Protein AF-A0A3N7EV93-F1 (afdb_monomer)

Structure (mmCIF, N/CA/C/O backbone):
data_AF-A0A3N7EV93-F1
#
_entry.id   AF-A0A3N7EV93-F1
#
loop_
_atom_site.group_PDB
_atom_site.id
_atom_site.type_symbol
_atom_site.label_atom_id
_atom_site.label_alt_id
_atom_site.label_comp_id
_atom_site.label_asym_id
_atom_site.label_entity_id
_atom_site.label_seq_id
_atom_site.pdbx_PDB_ins_code
_atom_site.Cartn_x
_atom_site.Cartn_y
_atom_site.Cartn_z
_atom_site.occupancy
_atom_site.B_iso_or_equiv
_atom_site.auth_seq_id
_atom_site.auth_comp_id
_atom_site.auth_asym_id
_atom_site.auth_atom_id
_atom_site.pdbx_PDB_model_num
ATOM 1 N N . MET A 1 1 ? -3.478 -10.668 37.150 1.00 44.78 1 MET A N 1
ATOM 2 C CA . MET A 1 1 ? -3.528 -9.362 36.449 1.00 44.78 1 MET A CA 1
ATOM 3 C C . MET A 1 1 ? -2.267 -9.054 35.632 1.00 44.78 1 MET A C 1
ATOM 5 O O . MET A 1 1 ? -2.396 -8.428 34.593 1.00 44.78 1 MET A O 1
ATOM 9 N N . ALA A 1 2 ? -1.076 -9.536 36.018 1.00 35.16 2 ALA A N 1
ATOM 10 C CA . ALA A 1 2 ? 0.163 -9.343 35.244 1.00 35.16 2 ALA A CA 1
ATOM 11 C C . ALA A 1 2 ? 0.238 -10.134 33.914 1.00 35.16 2 ALA A C 1
ATOM 13 O O . ALA A 1 2 ? 0.948 -9.722 33.007 1.00 35.16 2 ALA A O 1
ATOM 14 N N . LEU A 1 3 ? -0.529 -11.223 33.769 1.00 39.72 3 LEU A N 1
ATOM 15 C CA . LEU A 1 3 ? -0.509 -12.073 32.565 1.00 39.72 3 LEU A CA 1
ATOM 16 C C . LEU A 1 3 ? -1.318 -11.507 31.378 1.00 39.72 3 LEU A C 1
ATOM 18 O O . LEU A 1 3 ? -1.034 -11.837 30.235 1.00 39.72 3 LEU A O 1
ATOM 22 N N . PHE A 1 4 ? -2.268 -10.596 31.623 1.00 48.53 4 PHE A N 1
ATOM 23 C CA . PHE A 1 4 ? -3.031 -9.924 30.555 1.00 48.53 4 PHE A CA 1
ATOM 24 C C . PHE A 1 4 ? -2.247 -8.773 29.901 1.00 48.53 4 PHE A C 1
ATOM 26 O O . PHE A 1 4 ? -2.472 -8.434 28.743 1.00 48.53 4 PHE A O 1
ATOM 33 N N . LEU A 1 5 ? -1.289 -8.182 30.623 1.00 44.34 5 LEU A N 1
ATOM 34 C CA . LEU A 1 5 ? -0.406 -7.140 30.090 1.00 44.34 5 LEU A CA 1
ATOM 35 C C . LEU A 1 5 ? 0.710 -7.718 29.207 1.00 44.34 5 LEU A C 1
ATOM 37 O O . LEU A 1 5 ? 1.132 -7.048 28.267 1.00 44.34 5 LEU A O 1
ATOM 41 N N . SER A 1 6 ? 1.139 -8.964 29.439 1.00 44.59 6 SER A N 1
ATOM 42 C CA . SER A 1 6 ? 2.123 -9.638 28.580 1.00 44.59 6 SER A CA 1
ATOM 43 C C . SER A 1 6 ? 1.574 -10.044 27.206 1.00 44.59 6 SER A C 1
ATOM 45 O O . SER A 1 6 ? 2.352 -10.137 26.262 1.00 44.59 6 SER A O 1
ATOM 47 N N . GLU A 1 7 ? 0.257 -10.231 27.059 1.00 46.16 7 GLU A N 1
ATOM 48 C CA . GLU A 1 7 ? -0.373 -10.540 25.761 1.00 46.16 7 GLU A CA 1
ATOM 49 C C . GLU A 1 7 ? -0.756 -9.279 24.966 1.00 46.16 7 GLU A C 1
ATOM 51 O O . GLU A 1 7 ? -0.687 -9.277 23.736 1.00 46.16 7 GLU A O 1
ATOM 56 N N . ILE A 1 8 ? -1.084 -8.166 25.638 1.00 51.12 8 ILE A N 1
ATOM 57 C CA . ILE A 1 8 ? -1.367 -6.877 24.972 1.00 51.12 8 ILE A CA 1
ATOM 58 C C . ILE A 1 8 ? -0.072 -6.194 24.496 1.00 51.12 8 ILE A C 1
ATOM 60 O O . ILE A 1 8 ? -0.079 -5.508 23.475 1.00 51.12 8 ILE A O 1
ATOM 64 N N . LEU A 1 9 ? 1.058 -6.433 25.173 1.00 43.94 9 LEU A N 1
ATOM 65 C CA . LEU A 1 9 ? 2.390 -5.988 24.743 1.00 43.94 9 LEU A CA 1
ATOM 66 C C . LEU A 1 9 ? 3.099 -6.988 23.819 1.00 43.94 9 LEU A C 1
ATOM 68 O O . LEU A 1 9 ? 4.312 -6.896 23.626 1.00 43.94 9 LEU A O 1
ATOM 72 N N . GLN A 1 10 ? 2.374 -7.931 23.212 1.00 47.50 10 GLN A N 1
ATOM 73 C CA . GLN A 1 10 ? 2.927 -8.711 22.115 1.00 47.50 10 GLN A CA 1
ATOM 74 C C . GLN A 1 10 ? 3.114 -7.760 20.930 1.00 47.50 10 GLN A C 1
ATOM 76 O O . GLN A 1 10 ? 2.158 -7.446 20.222 1.00 47.50 10 GLN A O 1
ATOM 81 N N . HIS A 1 11 ? 4.340 -7.231 20.832 1.00 56.28 11 HIS A N 1
ATOM 82 C CA . HIS A 1 11 ? 4.886 -6.341 19.811 1.00 56.28 11 HIS A CA 1
ATOM 83 C C . HIS A 1 11 ? 3.930 -6.127 18.640 1.00 56.28 11 HIS A C 1
ATOM 85 O O . HIS A 1 11 ? 3.686 -7.055 17.865 1.00 56.28 11 HIS A O 1
ATOM 91 N N . ILE A 1 12 ? 3.430 -4.898 18.470 1.00 61.88 12 ILE A N 1
ATOM 92 C CA . ILE A 1 12 ? 2.804 -4.489 17.212 1.00 61.88 12 ILE A CA 1
ATOM 93 C C . ILE A 1 12 ? 3.896 -4.580 16.140 1.00 61.88 12 ILE A C 1
ATOM 95 O O . ILE A 1 12 ? 4.611 -3.623 15.862 1.00 61.88 12 ILE A O 1
ATOM 99 N N . LYS A 1 13 ? 4.075 -5.779 15.583 1.00 75.12 13 LYS A N 1
ATOM 100 C CA . LYS A 1 13 ? 4.970 -6.039 14.469 1.00 75.12 13 LYS A CA 1
ATOM 101 C C . LYS A 1 13 ? 4.239 -5.510 13.250 1.00 75.12 13 LYS A C 1
ATOM 103 O O . LYS A 1 13 ? 3.311 -6.155 12.757 1.00 75.12 13 LYS A O 1
ATOM 108 N N . LEU A 1 14 ? 4.554 -4.267 12.903 1.00 85.88 14 LEU A N 1
ATOM 109 C CA . LEU A 1 14 ? 4.095 -3.643 11.674 1.00 85.88 14 LEU A CA 1
ATOM 110 C C . LEU A 1 14 ? 4.827 -4.308 10.499 1.00 85.88 14 LEU A C 1
ATOM 112 O O . LEU A 1 14 ? 6.018 -4.607 10.639 1.00 85.88 14 LEU A O 1
ATOM 116 N N . PRO A 1 15 ? 4.142 -4.560 9.371 1.00 89.75 15 PRO A N 1
ATOM 117 C CA . PRO A 1 15 ? 4.796 -5.033 8.158 1.00 89.75 15 PRO A CA 1
ATOM 118 C C . PRO A 1 15 ? 5.937 -4.095 7.750 1.00 89.75 15 PRO A C 1
ATOM 120 O O . PRO A 1 15 ? 5.808 -2.871 7.822 1.00 89.75 15 PRO A O 1
ATOM 123 N N . SER A 1 16 ? 7.063 -4.672 7.335 1.00 92.38 16 SER A N 1
ATOM 124 C CA . SER A 1 16 ? 8.195 -3.900 6.822 1.00 92.38 16 SER A CA 1
ATOM 125 C C . SER A 1 16 ? 7.894 -3.404 5.402 1.00 92.38 16 SER A C 1
ATOM 127 O O . SER A 1 16 ? 7.384 -4.179 4.594 1.00 92.38 16 SER A O 1
ATOM 129 N N . PRO A 1 17 ? 8.281 -2.169 5.032 1.00 93.50 17 PRO A N 1
ATOM 130 C CA . PRO A 1 17 ? 8.203 -1.701 3.642 1.00 93.50 17 PRO A CA 1
ATOM 131 C C . PRO A 1 17 ? 9.075 -2.520 2.672 1.00 93.50 17 PRO A C 1
ATOM 133 O O . PRO A 1 17 ? 8.874 -2.467 1.457 1.00 93.50 17 PRO A O 1
ATOM 136 N N . ASN A 1 18 ? 10.035 -3.277 3.215 1.00 93.94 18 ASN A N 1
ATOM 137 C CA . ASN A 1 18 ? 10.949 -4.154 2.486 1.00 93.94 18 ASN A CA 1
ATOM 138 C C . ASN A 1 18 ? 10.619 -5.647 2.668 1.00 93.94 18 ASN A C 1
ATOM 140 O O . ASN A 1 18 ? 11.461 -6.484 2.365 1.00 93.94 18 ASN A O 1
ATOM 144 N N . ALA A 1 19 ? 9.438 -5.982 3.197 1.00 94.88 19 ALA A N 1
ATOM 145 C CA . ALA A 1 19 ? 9.021 -7.368 3.392 1.00 94.88 19 ALA A CA 1
ATOM 146 C C . ALA A 1 19 ? 8.775 -8.083 2.056 1.00 94.88 19 ALA A C 1
ATOM 148 O O . ALA A 1 19 ? 8.225 -7.503 1.118 1.00 94.88 19 ALA A O 1
ATOM 149 N N . ASP A 1 20 ? 9.112 -9.371 2.007 1.00 96.94 20 ASP A N 1
ATOM 150 C CA . ASP A 1 20 ? 8.653 -10.261 0.944 1.00 96.94 20 ASP A CA 1
ATOM 151 C C . ASP A 1 20 ? 7.151 -10.548 1.067 1.00 96.94 20 ASP A C 1
ATOM 153 O O . ASP A 1 20 ? 6.519 -10.292 2.101 1.00 96.94 20 ASP A O 1
ATOM 157 N N . LEU A 1 21 ? 6.566 -11.126 0.013 1.00 97.25 21 LEU A N 1
ATOM 158 C CA . LEU A 1 21 ? 5.143 -11.460 0.004 1.00 97.25 21 LEU A CA 1
ATOM 159 C C . LEU A 1 21 ? 4.759 -12.372 1.177 1.00 97.25 21 LEU A C 1
ATOM 161 O O . LEU A 1 21 ? 3.773 -12.109 1.858 1.00 97.25 21 LEU A O 1
ATOM 165 N N . SER A 1 22 ? 5.549 -13.413 1.451 1.00 97.94 22 SER A N 1
ATOM 166 C CA . SER A 1 22 ? 5.268 -14.363 2.535 1.00 97.94 22 SER A CA 1
ATOM 167 C C . SER A 1 22 ? 5.278 -13.698 3.913 1.00 97.94 22 SER A C 1
ATOM 169 O O . SER A 1 22 ? 4.409 -13.983 4.733 1.00 97.94 22 SER A O 1
ATOM 171 N N . GLU A 1 23 ? 6.213 -12.780 4.168 1.00 96.94 23 GLU A N 1
ATOM 172 C CA . GLU A 1 23 ? 6.273 -12.024 5.422 1.00 96.94 23 GLU A CA 1
ATOM 173 C C . GLU A 1 23 ? 5.095 -11.050 5.550 1.00 96.94 23 GLU A C 1
ATOM 175 O O . GLU A 1 23 ? 4.502 -10.924 6.629 1.00 96.94 23 GLU A O 1
ATOM 180 N N . THR A 1 24 ? 4.728 -10.393 4.447 1.00 96.44 24 THR A N 1
ATOM 181 C CA . THR A 1 24 ? 3.566 -9.501 4.386 1.00 96.44 24 THR A CA 1
ATOM 182 C C . THR A 1 24 ? 2.291 -10.276 4.711 1.00 96.44 24 THR A C 1
ATOM 184 O O . THR A 1 24 ? 1.602 -9.945 5.676 1.00 96.44 24 THR A O 1
ATOM 187 N N . LEU A 1 25 ? 2.024 -11.368 3.991 1.00 97.38 25 LEU A N 1
ATOM 188 C CA . LEU A 1 25 ? 0.855 -12.217 4.214 1.00 97.38 25 LEU A CA 1
ATOM 189 C C . LEU A 1 25 ? 0.837 -12.807 5.627 1.00 97.38 25 LEU A C 1
ATOM 191 O O . LEU A 1 25 ? -0.192 -12.750 6.290 1.00 97.38 25 LEU A O 1
ATOM 195 N N . ALA A 1 26 ? 1.971 -13.290 6.143 1.00 96.50 26 ALA A N 1
ATOM 196 C CA . ALA A 1 26 ? 2.053 -13.811 7.508 1.00 96.50 26 ALA A CA 1
ATOM 197 C C . ALA A 1 26 ? 1.709 -12.745 8.564 1.00 96.50 26 ALA A C 1
ATOM 199 O O . ALA A 1 26 ? 1.036 -13.041 9.554 1.00 96.50 26 ALA A O 1
ATOM 200 N N . SER A 1 27 ? 2.129 -11.494 8.348 1.00 94.50 27 SER A N 1
ATOM 201 C CA . SER A 1 27 ? 1.846 -10.381 9.263 1.00 94.50 27 SER A CA 1
ATOM 202 C C . SER A 1 27 ? 0.355 -10.032 9.323 1.00 94.50 27 SER A C 1
ATOM 204 O O . SER A 1 27 ? -0.157 -9.679 10.389 1.00 94.50 27 SER A O 1
ATOM 206 N N . PHE A 1 28 ? -0.357 -10.140 8.203 1.00 95.56 28 PHE A N 1
ATOM 207 C CA . PHE A 1 28 ? -1.803 -9.919 8.141 1.00 95.56 28 PHE A CA 1
ATOM 208 C C . PHE A 1 28 ? -2.594 -11.148 8.617 1.00 95.56 28 PHE A C 1
ATOM 210 O O . PHE A 1 28 ? -3.515 -11.014 9.429 1.00 95.56 28 PHE A O 1
ATOM 217 N N . ALA A 1 29 ? -2.166 -12.352 8.235 1.00 96.19 29 ALA A N 1
ATOM 218 C CA . ALA A 1 29 ? -2.757 -13.616 8.668 1.00 96.19 29 ALA A CA 1
ATOM 219 C C . ALA A 1 29 ? -2.714 -13.788 10.192 1.00 96.19 29 ALA A C 1
ATOM 221 O O . ALA A 1 29 ? -3.682 -14.258 10.788 1.00 96.19 29 ALA A O 1
ATOM 222 N N . SER A 1 30 ? -1.660 -13.306 10.865 1.00 93.75 30 SER A N 1
ATOM 223 C CA . SER A 1 30 ? -1.578 -13.325 12.334 1.00 93.75 30 SER A CA 1
ATOM 224 C C . SER A 1 30 ? -2.655 -12.474 13.029 1.00 93.75 30 SER A C 1
ATOM 226 O O . SER A 1 30 ? -2.775 -12.501 14.254 1.00 93.75 30 SER A O 1
ATOM 228 N N . ARG A 1 31 ? -3.403 -11.669 12.267 1.00 92.19 31 ARG A N 1
ATOM 229 C CA . ARG A 1 31 ? -4.526 -10.830 12.713 1.00 92.19 31 ARG A CA 1
ATOM 230 C C . ARG A 1 31 ? -5.853 -11.263 12.081 1.00 92.19 31 ARG A C 1
ATOM 232 O O . ARG A 1 31 ? -6.850 -10.563 12.217 1.00 92.19 31 ARG A O 1
ATOM 239 N N . GLY A 1 32 ? -5.865 -12.430 11.436 1.00 95.12 32 GLY A N 1
ATOM 240 C CA . GLY A 1 32 ? -7.053 -13.040 10.856 1.00 95.12 32 GLY A CA 1
ATOM 241 C C . GLY A 1 32 ? -7.440 -12.497 9.485 1.00 95.12 32 GLY A C 1
ATOM 242 O O . GLY A 1 32 ? -8.592 -12.684 9.105 1.00 95.12 32 GLY A O 1
ATOM 243 N N . PHE A 1 33 ? -6.535 -11.826 8.766 1.00 97.12 33 PHE A N 1
ATOM 244 C CA . PHE A 1 33 ? -6.792 -11.381 7.395 1.00 97.12 33 PHE A CA 1
ATOM 245 C C . PHE A 1 33 ? -6.293 -12.391 6.367 1.00 97.12 33 PHE A C 1
ATOM 247 O O . PHE A 1 33 ? -5.189 -12.917 6.505 1.00 97.12 33 PHE A O 1
ATOM 254 N N . ASP A 1 34 ? -7.093 -12.632 5.335 1.00 98.06 34 ASP A N 1
ATOM 255 C CA . ASP A 1 34 ? -6.691 -13.444 4.186 1.00 98.06 34 ASP A CA 1
ATOM 256 C C . ASP A 1 34 ? -5.933 -12.619 3.124 1.00 98.06 34 ASP A C 1
ATOM 258 O O . ASP A 1 34 ? -5.666 -11.424 3.290 1.00 98.06 34 ASP A O 1
ATOM 262 N N . GLU A 1 35 ? -5.539 -13.262 2.025 1.00 98.31 35 GLU A N 1
ATOM 263 C CA . GLU A 1 35 ? -4.789 -12.615 0.943 1.00 98.31 35 GLU A CA 1
ATOM 264 C C . GLU A 1 35 ? -5.599 -11.517 0.236 1.00 98.31 35 GLU A C 1
ATOM 266 O O . GLU A 1 35 ? -5.046 -10.466 -0.089 1.00 98.31 35 GLU A O 1
ATOM 271 N N . ARG A 1 36 ? -6.910 -11.713 0.038 1.00 98.44 36 ARG A N 1
ATOM 272 C CA . ARG A 1 36 ? -7.793 -10.731 -0.610 1.00 98.44 36 ARG A CA 1
ATOM 273 C C . ARG A 1 36 ? -7.936 -9.481 0.247 1.00 98.44 36 ARG A C 1
ATOM 275 O O . ARG A 1 36 ? -7.830 -8.361 -0.262 1.00 98.44 36 ARG A O 1
ATOM 282 N N . GLU A 1 37 ? -8.169 -9.674 1.541 1.00 98.50 37 GLU A N 1
ATOM 283 C CA . GLU A 1 37 ? -8.266 -8.604 2.527 1.00 98.50 37 GLU A CA 1
ATOM 284 C C . GLU A 1 37 ? -6.926 -7.875 2.661 1.00 98.50 37 GLU A C 1
ATOM 286 O O . GLU A 1 37 ? -6.903 -6.645 2.669 1.00 98.50 37 GLU A O 1
ATOM 291 N N . THR A 1 38 ? -5.807 -8.607 2.674 1.00 98.12 38 THR A N 1
ATOM 292 C CA . THR A 1 38 ? -4.455 -8.026 2.711 1.00 98.12 38 THR A CA 1
ATOM 293 C C . THR A 1 38 ? -4.196 -7.130 1.503 1.00 98.12 38 THR A C 1
ATOM 295 O O . THR A 1 38 ? -3.815 -5.972 1.673 1.00 98.12 38 THR A O 1
ATOM 298 N N . VAL A 1 39 ? -4.456 -7.628 0.287 1.00 98.31 39 VAL A N 1
ATOM 299 C CA . VAL A 1 39 ? -4.314 -6.841 -0.948 1.00 98.31 39 VAL A CA 1
ATOM 300 C C . VAL A 1 39 ? -5.209 -5.604 -0.889 1.00 98.31 39 VAL A C 1
ATOM 302 O O . VAL A 1 39 ? -4.746 -4.517 -1.220 1.00 98.31 39 VAL A O 1
ATOM 305 N N . SER A 1 40 ? -6.455 -5.744 -0.413 1.00 97.88 40 SER A N 1
ATOM 306 C CA . SER A 1 40 ? -7.366 -4.604 -0.285 1.00 97.88 40 SER A CA 1
ATOM 307 C C . SER A 1 40 ? -6.802 -3.537 0.660 1.00 97.88 40 SER A C 1
ATOM 309 O O . SER A 1 40 ? -6.709 -2.378 0.268 1.00 97.88 40 SER A O 1
ATOM 311 N N . LEU A 1 41 ? -6.344 -3.915 1.861 1.00 97.25 41 LEU A N 1
ATOM 312 C CA . LEU A 1 41 ? -5.832 -2.987 2.874 1.00 97.25 41 LEU A CA 1
ATOM 313 C C . LEU A 1 41 ? -4.571 -2.254 2.406 1.00 97.25 41 LEU A C 1
ATOM 315 O O . LEU A 1 41 ? -4.429 -1.063 2.680 1.00 97.25 41 LEU A O 1
ATOM 319 N N . LEU A 1 42 ? -3.694 -2.924 1.654 1.00 96.38 42 LEU A N 1
ATOM 320 C CA . LEU A 1 42 ? -2.513 -2.291 1.057 1.00 96.38 42 LEU A CA 1
ATOM 321 C C . LEU A 1 42 ? -2.873 -1.258 -0.022 1.00 96.38 42 LEU A C 1
ATOM 323 O O . LEU A 1 42 ? -2.132 -0.298 -0.210 1.00 96.38 42 LEU A O 1
ATOM 327 N N . GLY A 1 43 ? -4.068 -1.336 -0.619 1.00 94.69 43 GLY A N 1
ATOM 328 C CA . GLY A 1 43 ? -4.635 -0.256 -1.437 1.00 94.69 43 GLY A CA 1
ATOM 329 C C . GLY A 1 43 ? -4.798 1.082 -0.696 1.00 94.69 43 GLY A C 1
ATOM 330 O O . GLY A 1 43 ? -4.909 2.133 -1.335 1.00 94.69 43 GLY A O 1
ATOM 331 N N . GLY A 1 44 ? -4.736 1.081 0.641 1.00 93.44 44 GLY A N 1
ATOM 332 C CA . GLY A 1 44 ? -4.606 2.285 1.466 1.00 93.44 44 GLY A CA 1
ATOM 333 C C . GLY A 1 44 ? -3.365 3.122 1.138 1.00 93.44 44 GLY A C 1
ATOM 334 O O . GLY A 1 44 ? -3.394 4.340 1.296 1.00 93.44 44 GLY A O 1
ATOM 335 N N . HIS A 1 45 ? -2.315 2.512 0.581 1.00 92.75 45 HIS A N 1
ATOM 336 C CA . HIS A 1 45 ? -1.144 3.220 0.064 1.00 92.75 45 HIS A CA 1
ATOM 337 C C .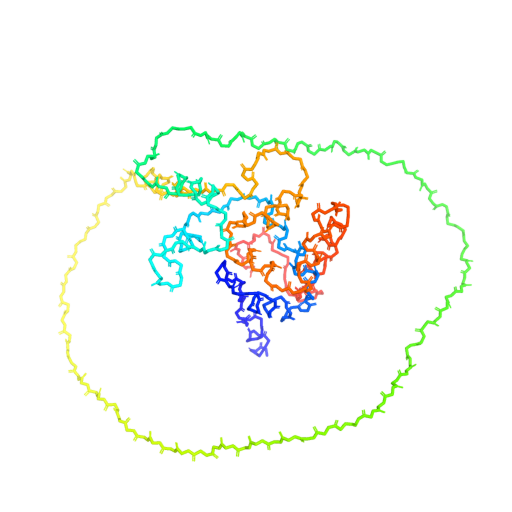 HIS A 1 45 ? -1.436 4.055 -1.189 1.00 92.75 45 HIS A C 1
ATOM 339 O O . HIS A 1 45 ? -0.562 4.779 -1.644 1.00 92.75 45 HIS A O 1
ATOM 345 N N . SER A 1 46 ? -2.654 4.033 -1.738 1.00 88.25 46 SER A N 1
ATOM 346 C CA . SER A 1 46 ? -3.059 4.971 -2.795 1.00 88.25 46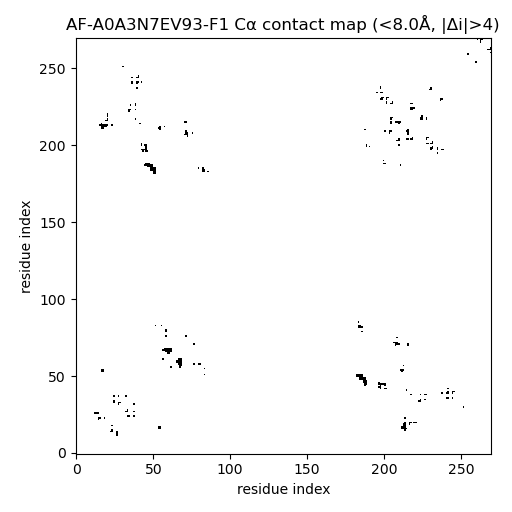 SER A CA 1
ATOM 347 C C . SER A 1 46 ? -3.173 6.429 -2.326 1.00 88.25 46 SER A C 1
ATOM 349 O O . SER A 1 46 ? -3.412 7.312 -3.146 1.00 88.25 46 SER A O 1
ATOM 351 N N . ILE A 1 47 ? -3.007 6.701 -1.028 1.00 85.56 47 ILE A N 1
ATOM 352 C CA . ILE A 1 47 ? -2.987 8.049 -0.452 1.00 85.56 47 ILE A CA 1
ATOM 353 C C . ILE A 1 47 ? -1.772 8.251 0.452 1.00 85.56 47 ILE A C 1
ATOM 355 O O . ILE A 1 47 ? -1.235 7.315 1.040 1.00 85.56 47 ILE A O 1
ATOM 359 N N . GLY A 1 48 ? -1.380 9.515 0.606 1.00 85.69 48 GLY A N 1
ATOM 360 C CA . GLY A 1 48 ? -0.335 9.932 1.534 1.00 85.69 48 GLY A CA 1
ATOM 361 C C . GLY A 1 48 ? 1.024 10.160 0.880 1.00 85.69 48 GLY A C 1
ATOM 362 O O . GLY A 1 48 ? 1.161 10.284 -0.339 1.00 85.69 48 GLY A O 1
ATOM 363 N N . VAL A 1 49 ? 2.033 10.280 1.737 1.00 87.69 49 VAL A N 1
ATOM 364 C CA . VAL A 1 49 ? 3.414 10.598 1.373 1.00 87.69 49 VAL A CA 1
ATOM 365 C C . VAL A 1 49 ? 4.331 9.572 2.014 1.00 87.69 49 VAL A C 1
ATOM 367 O O . VAL A 1 49 ? 4.118 9.170 3.157 1.00 87.69 49 VAL A O 1
ATOM 370 N N . ILE A 1 50 ? 5.375 9.187 1.289 1.00 89.81 50 ILE A N 1
ATOM 371 C CA . ILE A 1 50 ? 6.436 8.333 1.798 1.00 89.81 50 ILE A CA 1
ATOM 372 C C . ILE A 1 50 ? 7.804 8.991 1.639 1.00 89.81 50 ILE A C 1
ATOM 374 O O . ILE A 1 50 ? 8.122 9.563 0.600 1.00 89.81 50 ILE A O 1
ATOM 378 N N . HIS A 1 51 ? 8.639 8.894 2.670 1.00 91.88 51 HIS A N 1
ATOM 379 C CA . HIS A 1 51 ? 10.006 9.414 2.622 1.00 91.88 51 HIS A CA 1
ATOM 380 C C . HIS A 1 51 ? 10.954 8.466 1.884 1.00 91.88 51 HIS A C 1
ATOM 382 O O . HIS A 1 51 ? 10.875 7.245 2.048 1.00 91.88 51 HIS A O 1
ATOM 388 N N . CYS A 1 52 ? 11.913 9.039 1.151 1.00 93.19 52 CYS A N 1
ATOM 389 C CA . CYS A 1 52 ? 12.900 8.302 0.354 1.00 93.19 52 CYS A CA 1
ATOM 390 C C . CYS A 1 52 ? 13.633 7.196 1.128 1.00 93.19 52 CYS A C 1
ATOM 392 O O . CYS A 1 52 ? 13.864 6.113 0.588 1.00 93.19 52 CYS A O 1
ATOM 394 N N . LYS A 1 53 ? 13.908 7.404 2.424 1.00 91.75 53 LYS A N 1
ATOM 395 C CA . LYS A 1 53 ? 14.574 6.413 3.289 1.00 91.75 53 LYS A CA 1
ATOM 396 C C . LYS A 1 53 ? 13.906 5.031 3.305 1.00 91.75 53 LYS A C 1
ATOM 398 O O . LYS A 1 53 ? 14.586 4.037 3.539 1.00 91.75 53 LYS A O 1
ATOM 403 N N . PHE A 1 54 ? 12.596 4.955 3.054 1.00 92.81 54 PHE A N 1
ATOM 404 C CA . PHE A 1 54 ? 11.844 3.699 3.102 1.00 92.81 54 PHE A CA 1
ATOM 405 C C . PHE A 1 54 ? 11.965 2.853 1.831 1.00 92.81 54 PHE A C 1
ATOM 407 O O . PHE A 1 54 ? 11.693 1.659 1.890 1.00 92.81 54 PHE A O 1
ATOM 414 N N . PHE A 1 55 ? 12.394 3.437 0.709 1.00 94.25 55 PHE A N 1
ATOM 415 C CA . PHE A 1 55 ? 12.511 2.734 -0.575 1.00 94.25 55 PHE A CA 1
ATOM 416 C C . PHE A 1 55 ? 13.860 2.948 -1.281 1.00 94.25 55 PHE A C 1
ATOM 418 O O . PHE A 1 55 ? 14.108 2.341 -2.321 1.00 94.25 55 PHE A O 1
ATOM 425 N N . GLN A 1 56 ? 14.781 3.727 -0.696 1.00 93.69 56 GLN A N 1
ATOM 426 C CA . GLN A 1 56 ? 16.116 3.988 -1.252 1.00 93.69 56 GLN A CA 1
ATOM 427 C C . GLN A 1 56 ? 16.917 2.716 -1.558 1.00 93.69 56 GLN A C 1
ATOM 429 O O . GLN A 1 56 ? 17.682 2.692 -2.521 1.00 93.69 56 GLN A O 1
ATOM 434 N N . ASN A 1 57 ? 16.733 1.649 -0.766 1.00 93.94 57 ASN A N 1
ATOM 435 C CA . ASN A 1 57 ? 17.439 0.385 -0.971 1.00 93.94 57 ASN A CA 1
ATOM 436 C C . ASN A 1 57 ? 17.170 -0.162 -2.379 1.00 93.94 57 ASN A C 1
ATOM 438 O O . ASN A 1 57 ? 18.108 -0.487 -3.104 1.00 93.94 57 ASN A O 1
ATOM 442 N N . ARG A 1 58 ? 15.904 -0.132 -2.802 1.00 96.69 58 ARG A N 1
ATOM 443 C CA . ARG A 1 58 ? 15.464 -0.586 -4.122 1.00 96.69 58 ARG A CA 1
ATOM 444 C C . ARG A 1 58 ? 15.963 0.296 -5.262 1.00 96.69 58 ARG A C 1
ATOM 446 O O . ARG A 1 58 ? 16.046 -0.165 -6.393 1.00 96.69 58 ARG A O 1
ATOM 453 N N . LEU A 1 59 ? 16.290 1.560 -4.991 1.00 95.81 59 LEU A N 1
ATOM 454 C CA . LEU A 1 59 ? 16.755 2.483 -6.027 1.00 95.81 59 LEU A CA 1
ATOM 455 C C . LEU A 1 59 ? 18.229 2.288 -6.372 1.00 95.81 59 LEU A C 1
ATOM 457 O O . LEU A 1 59 ? 18.617 2.587 -7.500 1.00 95.81 59 LEU A O 1
ATOM 461 N N . TYR A 1 60 ? 19.061 1.841 -5.428 1.00 94.94 60 TYR A N 1
ATOM 462 C CA . TYR A 1 60 ? 20.521 1.896 -5.583 1.00 94.94 60 TYR A CA 1
ATOM 463 C C . TYR A 1 60 ? 21.240 0.579 -5.292 1.00 94.94 60 TYR A C 1
ATOM 465 O O . TYR A 1 60 ? 22.183 0.245 -6.005 1.00 94.94 60 TYR A O 1
ATOM 473 N N . ASN A 1 61 ? 20.832 -0.159 -4.259 1.00 94.56 61 ASN A N 1
ATOM 474 C CA . ASN A 1 61 ? 21.563 -1.332 -3.783 1.00 94.56 61 ASN A CA 1
ATOM 475 C C . ASN A 1 61 ? 20.605 -2.414 -3.276 1.00 94.56 61 ASN A C 1
ATOM 477 O O . ASN A 1 61 ? 20.616 -2.800 -2.102 1.00 94.56 61 ASN A O 1
ATOM 481 N N . PHE A 1 62 ? 19.746 -2.877 -4.177 1.00 96.12 62 PHE A N 1
ATOM 482 C CA . PHE A 1 62 ? 18.771 -3.904 -3.872 1.00 96.12 62 PHE A CA 1
ATOM 483 C C . PHE A 1 62 ? 19.482 -5.235 -3.627 1.00 96.12 62 PHE A C 1
ATOM 485 O O . PHE A 1 62 ? 20.344 -5.636 -4.414 1.00 96.12 62 PHE A O 1
ATOM 492 N N . SER A 1 63 ? 19.165 -5.901 -2.516 1.00 92.69 63 SER A N 1
ATOM 493 C CA . SER A 1 63 ? 19.770 -7.184 -2.121 1.00 92.69 63 SER A CA 1
ATOM 494 C C . SER A 1 63 ? 21.306 -7.198 -2.159 1.00 92.69 63 SER A C 1
ATOM 496 O O . SER A 1 63 ? 21.912 -8.208 -2.508 1.00 92.69 63 SER A O 1
ATOM 498 N N . TRP A 1 64 ? 21.942 -6.069 -1.815 1.00 91.06 64 TRP A N 1
ATOM 499 C CA . TRP A 1 64 ? 23.406 -5.909 -1.777 1.00 91.06 64 TRP A CA 1
ATOM 500 C C . TRP A 1 64 ? 24.111 -6.093 -3.133 1.00 91.06 64 TRP A C 1
ATOM 502 O O . TRP A 1 64 ? 25.306 -6.374 -3.192 1.00 91.06 64 TRP A O 1
ATOM 512 N N . THR A 1 65 ? 23.380 -5.928 -4.238 1.00 95.69 65 THR A N 1
ATOM 513 C CA . THR A 1 65 ? 23.895 -6.152 -5.600 1.00 95.69 65 THR A CA 1
ATOM 514 C C . THR A 1 65 ? 24.563 -4.928 -6.237 1.00 95.69 65 THR A C 1
ATOM 516 O O . THR A 1 65 ? 25.090 -5.030 -7.345 1.00 95.69 65 THR A O 1
ATOM 519 N N . ASN A 1 66 ? 24.525 -3.766 -5.577 1.00 94.44 66 ASN A N 1
ATOM 520 C CA . ASN A 1 66 ? 24.839 -2.441 -6.136 1.00 94.44 66 ASN A CA 1
ATOM 521 C C . ASN A 1 66 ? 24.050 -2.115 -7.418 1.00 94.44 66 ASN A C 1
ATOM 523 O O . ASN A 1 66 ? 24.515 -1.375 -8.287 1.00 94.44 66 ASN A O 1
ATOM 527 N N . LYS A 1 67 ? 22.858 -2.700 -7.554 1.00 96.44 67 LYS A N 1
ATOM 528 C CA . LYS A 1 67 ? 21.926 -2.484 -8.661 1.00 96.44 67 LYS A CA 1
ATOM 529 C C . LYS A 1 67 ? 20.537 -2.146 -8.109 1.00 96.44 67 LYS A C 1
ATOM 531 O O . LYS A 1 67 ? 20.241 -2.486 -6.960 1.00 96.44 67 LYS A O 1
ATOM 536 N N . PRO A 1 68 ? 19.689 -1.452 -8.889 1.00 97.50 68 PRO A N 1
ATOM 537 C CA . PRO A 1 68 ? 18.295 -1.251 -8.515 1.00 97.50 68 PRO A CA 1
ATOM 538 C C . PRO A 1 68 ? 17.527 -2.578 -8.502 1.00 97.50 68 PRO A C 1
ATOM 540 O O . PRO A 1 68 ? 17.949 -3.566 -9.105 1.00 97.50 68 PRO A O 1
ATOM 543 N N . ASP A 1 69 ? 16.381 -2.569 -7.833 1.00 97.75 69 ASP A N 1
ATOM 544 C CA . ASP A 1 69 ? 15.408 -3.655 -7.848 1.00 97.75 69 ASP A CA 1
ATOM 545 C C . ASP A 1 69 ? 14.958 -3.941 -9.295 1.00 97.75 69 ASP A C 1
ATOM 547 O O . ASP A 1 69 ? 14.443 -3.037 -9.957 1.00 97.75 69 ASP A O 1
ATOM 551 N N . PRO A 1 70 ? 15.145 -5.172 -9.809 1.00 97.25 70 PRO A N 1
ATOM 552 C CA . PRO A 1 70 ? 14.795 -5.517 -11.185 1.00 97.25 70 PRO A CA 1
ATOM 553 C C . PRO A 1 70 ? 13.283 -5.536 -11.451 1.00 97.25 70 PRO A C 1
ATOM 555 O O . PRO A 1 70 ? 12.883 -5.546 -12.612 1.00 97.25 70 PRO A O 1
ATOM 558 N N . SER A 1 71 ? 12.444 -5.564 -10.408 1.00 96.94 71 SER A N 1
ATOM 559 C CA . SER A 1 71 ? 10.980 -5.509 -10.538 1.00 96.94 71 SER A CA 1
ATOM 560 C C . SER A 1 71 ? 10.434 -4.089 -10.725 1.00 96.94 71 SER A C 1
ATOM 562 O O . SER A 1 71 ? 9.250 -3.922 -11.016 1.00 96.94 71 SER A O 1
ATOM 564 N N . LEU A 1 72 ? 11.282 -3.072 -10.547 1.00 97.56 72 LEU A N 1
ATOM 565 C CA . LEU A 1 72 ? 10.914 -1.668 -10.647 1.00 97.56 72 LEU A CA 1
ATOM 566 C C . LEU A 1 72 ? 11.068 -1.173 -12.091 1.00 97.56 72 LEU A C 1
ATOM 568 O O . LEU A 1 72 ? 12.138 -1.302 -12.690 1.00 97.56 72 LEU A O 1
ATOM 572 N N . ASP A 1 73 ? 10.015 -0.562 -12.634 1.00 97.88 73 ASP A N 1
ATOM 573 C CA . ASP A 1 73 ? 10.032 0.046 -13.966 1.00 97.88 73 ASP A CA 1
ATOM 574 C C . ASP A 1 73 ? 11.185 1.051 -14.105 1.00 97.88 73 ASP A C 1
ATOM 576 O O . ASP A 1 73 ? 11.446 1.859 -13.213 1.00 97.88 73 ASP A O 1
ATOM 580 N N . THR A 1 74 ? 11.888 1.020 -15.236 1.00 97.25 74 THR A N 1
ATOM 581 C CA . THR A 1 74 ? 13.125 1.797 -15.419 1.00 97.25 74 THR A CA 1
ATOM 582 C C . THR A 1 74 ? 12.861 3.295 -15.589 1.00 97.25 74 THR A C 1
ATOM 584 O O . THR A 1 74 ? 13.644 4.126 -15.107 1.00 97.25 74 THR A O 1
ATOM 587 N N . GLY A 1 75 ? 11.743 3.659 -16.224 1.00 96.06 75 GLY A N 1
ATOM 588 C CA . GLY A 1 75 ? 11.290 5.045 -16.325 1.00 96.06 75 GLY A CA 1
ATOM 589 C C . GLY A 1 75 ? 10.903 5.589 -14.953 1.00 96.06 75 GLY A C 1
ATOM 590 O O . GLY A 1 75 ? 11.365 6.656 -14.539 1.00 96.06 75 GLY A O 1
ATOM 591 N N . PHE A 1 76 ? 10.136 4.806 -14.199 1.00 95.56 76 PHE A N 1
ATOM 592 C CA . PHE A 1 76 ? 9.736 5.147 -12.844 1.00 95.56 76 PHE A CA 1
ATOM 593 C C . PHE A 1 76 ? 10.925 5.214 -11.879 1.00 95.56 76 PHE A C 1
ATOM 595 O O . PHE A 1 76 ? 11.039 6.176 -11.128 1.00 95.56 76 PHE A O 1
ATOM 602 N N . LEU A 1 77 ? 11.882 4.285 -11.957 1.00 96.50 77 LEU A N 1
ATOM 603 C CA . LEU A 1 77 ? 13.148 4.333 -11.218 1.00 96.50 77 LEU A CA 1
ATOM 604 C C . LEU A 1 77 ? 13.877 5.666 -11.428 1.00 96.50 77 LEU A C 1
ATOM 606 O O . LEU A 1 77 ? 14.397 6.245 -10.472 1.00 96.50 77 LEU A O 1
ATOM 610 N N . SER A 1 78 ? 13.910 6.161 -12.666 1.00 95.88 78 SER A N 1
ATOM 611 C CA . SER A 1 78 ? 14.549 7.439 -12.996 1.00 95.88 78 SER A CA 1
ATOM 612 C C . SER A 1 78 ? 13.828 8.614 -12.324 1.00 95.88 78 SER A C 1
ATOM 614 O O . SER A 1 78 ? 14.481 9.485 -11.746 1.00 95.88 78 SER A O 1
ATOM 616 N N . LEU A 1 79 ? 12.491 8.590 -12.302 1.00 93.19 79 LEU A N 1
ATOM 617 C CA . LEU A 1 79 ? 11.670 9.559 -11.570 1.00 93.19 79 LEU A CA 1
ATOM 618 C C . LEU A 1 79 ? 11.909 9.490 -10.050 1.00 93.19 79 LEU A C 1
ATOM 620 O O . LEU A 1 79 ? 12.123 10.527 -9.417 1.00 93.19 79 LEU A O 1
ATOM 624 N N . LEU A 1 80 ? 11.915 8.285 -9.466 1.00 93.88 80 LEU A N 1
ATOM 625 C CA . LEU A 1 80 ? 12.170 8.070 -8.037 1.00 93.88 80 LEU A CA 1
ATOM 626 C C . LEU A 1 80 ? 13.548 8.614 -7.640 1.00 93.88 80 LEU A C 1
ATOM 628 O O . LEU A 1 80 ? 13.664 9.357 -6.666 1.00 93.88 80 LEU A O 1
ATOM 632 N N . ARG A 1 81 ? 14.590 8.301 -8.421 1.00 94.81 81 ARG A N 1
ATOM 633 C CA . ARG A 1 81 ? 15.950 8.811 -8.196 1.00 94.81 81 ARG A CA 1
ATOM 634 C C . ARG A 1 81 ? 16.017 10.328 -8.314 1.00 94.81 81 ARG A C 1
ATOM 636 O O . ARG A 1 81 ? 16.645 10.951 -7.469 1.00 94.81 81 ARG A O 1
ATOM 643 N N . SER A 1 82 ? 15.348 10.924 -9.303 1.00 92.12 82 SER A N 1
ATOM 644 C CA . SER A 1 82 ? 15.310 12.383 -9.454 1.00 92.12 82 SER A CA 1
ATOM 645 C C . SER A 1 82 ? 14.692 13.072 -8.238 1.00 92.12 82 SER A C 1
ATOM 647 O O . SER A 1 82 ? 15.183 14.119 -7.831 1.00 92.12 82 SER A O 1
ATOM 649 N N . ARG A 1 83 ? 13.633 12.498 -7.650 1.00 89.88 83 ARG A N 1
ATOM 650 C CA . ARG A 1 83 ? 12.968 13.076 -6.472 1.00 89.88 83 ARG A CA 1
ATOM 651 C C . ARG A 1 83 ? 13.739 12.836 -5.172 1.00 89.88 83 ARG A C 1
ATOM 653 O O . ARG A 1 83 ? 13.675 13.663 -4.273 1.00 89.88 83 ARG A O 1
ATOM 660 N N . CYS A 1 84 ? 14.467 11.726 -5.080 1.00 90.38 84 CYS A N 1
ATOM 661 C CA . CYS A 1 84 ? 15.253 11.354 -3.902 1.00 90.38 84 CYS A CA 1
ATOM 662 C C . CYS A 1 84 ? 16.722 11.797 -3.957 1.00 90.38 84 CYS A C 1
ATOM 664 O O . CYS A 1 84 ? 17.510 11.399 -3.100 1.00 90.38 84 CYS A O 1
ATOM 666 N N . ASN A 1 85 ? 17.125 12.566 -4.969 1.00 86.25 85 ASN A N 1
ATOM 667 C CA . ASN A 1 85 ? 18.481 13.086 -5.062 1.00 86.25 85 ASN A CA 1
ATOM 668 C C . ASN A 1 85 ? 18.597 14.391 -4.260 1.00 86.25 85 ASN A C 1
ATOM 670 O O . ASN A 1 85 ? 18.102 15.432 -4.685 1.00 86.25 85 ASN A O 1
ATOM 674 N N . ASN A 1 86 ? 19.309 14.346 -3.134 1.00 64.12 86 ASN A N 1
ATOM 675 C CA . ASN A 1 86 ? 19.503 15.486 -2.226 1.00 64.12 86 ASN A CA 1
ATOM 676 C C . ASN A 1 86 ? 20.370 16.625 -2.808 1.00 64.12 86 ASN A C 1
ATOM 678 O O . ASN A 1 86 ? 20.570 17.641 -2.150 1.00 64.12 86 ASN A O 1
ATOM 682 N N . ASN A 1 87 ? 20.893 16.484 -4.030 1.00 55.09 87 ASN A N 1
ATOM 683 C CA . ASN A 1 87 ? 21.798 17.469 -4.632 1.00 55.09 87 ASN A CA 1
ATOM 684 C C . ASN A 1 87 ? 21.091 18.634 -5.345 1.00 55.09 87 ASN A C 1
ATOM 686 O O . ASN A 1 87 ? 21.774 19.534 -5.816 1.00 55.09 87 ASN A O 1
ATOM 690 N N . ASN A 1 88 ? 19.757 18.638 -5.423 1.00 52.16 88 ASN A N 1
ATOM 691 C CA . ASN A 1 88 ? 18.972 19.760 -5.949 1.00 52.16 88 ASN A CA 1
ATOM 692 C C . ASN A 1 88 ? 17.712 19.981 -5.102 1.00 52.16 88 ASN A C 1
ATOM 694 O O . ASN A 1 88 ? 16.589 19.970 -5.604 1.00 52.16 88 ASN A O 1
ATOM 698 N N . SER A 1 89 ? 17.893 20.253 -3.810 1.00 53.91 89 SER A N 1
ATOM 699 C CA . SER A 1 89 ? 16.865 20.899 -2.985 1.00 53.91 89 SER A CA 1
ATOM 700 C C . SER A 1 89 ? 16.695 22.363 -3.412 1.00 53.91 89 SER A C 1
ATOM 702 O O . SER A 1 89 ? 16.935 23.288 -2.644 1.00 53.91 89 SER A O 1
ATOM 704 N N . SER A 1 90 ? 16.341 22.605 -4.674 1.00 54.47 90 SER A N 1
ATOM 705 C CA . SER A 1 90 ? 15.900 23.920 -5.116 1.00 54.47 90 SER A CA 1
ATOM 706 C C . SER A 1 90 ? 14.934 23.816 -6.295 1.00 54.47 90 SER A C 1
ATOM 708 O O . SER A 1 90 ? 15.327 23.608 -7.437 1.00 54.47 90 SER A O 1
ATOM 710 N N . LYS A 1 91 ? 13.673 24.074 -5.932 1.00 53.38 91 LYS A N 1
ATOM 711 C CA . LYS A 1 91 ? 12.550 24.586 -6.724 1.00 53.38 91 LYS A CA 1
ATOM 712 C C . LYS A 1 91 ? 11.746 23.599 -7.587 1.00 53.38 91 LYS A C 1
ATOM 714 O O . LYS A 1 91 ? 12.209 23.087 -8.594 1.00 53.38 91 LYS A O 1
ATOM 719 N N . GLU A 1 92 ? 10.466 23.545 -7.194 1.00 39.84 92 GLU A N 1
ATOM 720 C CA . GLU A 1 92 ? 9.257 23.186 -7.955 1.00 39.84 92 GLU A CA 1
ATOM 721 C C . GLU A 1 92 ? 8.887 21.684 -7.963 1.00 39.84 92 GLU A C 1
ATOM 723 O O . GLU A 1 92 ? 9.662 20.838 -8.381 1.00 39.84 92 GLU A O 1
ATOM 728 N N . ALA A 1 93 ? 7.728 21.230 -7.477 1.00 38.25 93 ALA A N 1
ATOM 729 C CA . ALA A 1 93 ? 6.491 21.899 -7.084 1.00 38.25 93 ALA A CA 1
ATOM 730 C C . ALA A 1 93 ? 6.031 21.426 -5.695 1.00 38.25 93 ALA A C 1
ATOM 732 O O . ALA A 1 93 ? 5.987 20.228 -5.406 1.00 38.25 93 ALA A O 1
ATOM 733 N N . SER A 1 94 ? 5.639 22.382 -4.854 1.00 40.69 94 SER A N 1
ATOM 734 C CA . SER A 1 94 ? 4.786 22.129 -3.697 1.00 40.69 94 SER A CA 1
ATOM 735 C C . SER A 1 94 ? 3.546 21.348 -4.154 1.00 40.69 94 SER A C 1
ATOM 737 O O . SER A 1 94 ? 2.948 21.727 -5.166 1.00 40.69 94 SER A O 1
ATOM 739 N N . PRO A 1 95 ? 3.110 20.288 -3.452 1.00 44.81 95 PRO A N 1
ATOM 740 C CA . PRO A 1 95 ? 1.777 19.766 -3.691 1.00 44.81 95 PRO A CA 1
ATOM 741 C C . PRO A 1 95 ? 0.783 20.892 -3.395 1.00 44.81 95 PRO A C 1
ATOM 743 O O . PRO A 1 95 ? 0.874 21.562 -2.363 1.00 44.81 95 PRO A O 1
ATOM 746 N N . SER A 1 96 ? -0.122 21.135 -4.343 1.00 40.28 96 SER A N 1
ATOM 747 C CA . SER A 1 96 ? -1.229 22.077 -4.203 1.00 40.28 96 SER A CA 1
ATOM 748 C C . SER A 1 96 ? -1.912 21.898 -2.841 1.00 40.28 96 SER A C 1
ATOM 750 O O . SER A 1 96 ? -2.018 20.758 -2.375 1.00 40.28 96 SER A O 1
ATOM 752 N N . PRO A 1 97 ? -2.376 22.983 -2.193 1.00 39.56 97 PRO A N 1
ATOM 753 C CA . PRO A 1 97 ? -3.053 22.877 -0.910 1.00 39.56 97 PRO A CA 1
ATOM 754 C C . PRO A 1 97 ? -4.186 21.859 -1.024 1.00 39.56 97 PRO A C 1
ATOM 756 O O . PRO A 1 97 ? -4.992 21.922 -1.956 1.00 39.56 97 PRO A O 1
ATOM 759 N N . SER A 1 98 ? -4.219 20.910 -0.086 1.00 40.31 98 SER A N 1
ATOM 760 C CA . SER A 1 98 ? -5.309 19.952 0.058 1.00 40.31 98 SER A CA 1
ATOM 761 C C . SER A 1 98 ? -6.642 20.691 -0.083 1.00 40.31 98 SER A C 1
ATOM 763 O O . SER A 1 98 ? -6.828 21.704 0.604 1.00 40.31 98 SER A O 1
ATOM 765 N N . PRO A 1 99 ? -7.582 20.240 -0.936 1.00 44.03 99 PRO A N 1
ATOM 766 C CA . PRO A 1 99 ? -8.906 20.829 -0.938 1.00 44.03 99 PRO A CA 1
ATOM 767 C C . PRO A 1 99 ? -9.454 20.685 0.478 1.00 44.03 99 PRO A C 1
ATOM 769 O O . PRO A 1 99 ? -9.522 19.587 1.033 1.00 44.03 99 PRO A O 1
ATOM 772 N N . SER A 1 100 ? -9.781 21.816 1.098 1.00 45.69 100 SER A N 1
ATOM 773 C CA . SER A 1 100 ? -10.491 21.812 2.366 1.00 45.69 100 SER A CA 1
ATOM 774 C C . SER A 1 100 ? -11.796 21.063 2.133 1.00 45.69 100 SER A C 1
ATOM 776 O O . SER A 1 100 ? -12.674 21.559 1.426 1.00 45.69 100 SER A O 1
ATOM 778 N N . PHE A 1 101 ? -11.923 19.864 2.697 1.00 42.03 101 PHE A N 1
ATOM 779 C CA . PHE A 1 101 ? -13.207 19.190 2.793 1.00 42.03 101 PHE A CA 1
ATOM 780 C C . PHE A 1 101 ? -14.097 20.055 3.687 1.00 42.03 101 PHE A C 1
ATOM 782 O O . PHE A 1 101 ? -14.105 19.918 4.909 1.00 42.03 101 PHE A O 1
ATOM 789 N N . LYS A 1 102 ? -14.839 20.990 3.086 1.00 45.94 102 LYS A N 1
ATOM 790 C CA . LYS A 1 102 ? -16.044 21.507 3.723 1.00 45.94 102 LYS A CA 1
ATOM 791 C C . LYS A 1 102 ? -16.980 20.315 3.822 1.00 45.94 102 LYS A C 1
ATOM 793 O O . LYS A 1 102 ? -17.435 19.802 2.801 1.00 45.94 102 LYS A O 1
ATOM 798 N N . ALA A 1 103 ? -17.208 19.855 5.049 1.00 43.31 103 ALA A N 1
ATOM 799 C CA . ALA A 1 103 ? -18.291 18.933 5.332 1.00 43.31 103 ALA A CA 1
ATOM 800 C C . ALA A 1 103 ? -19.562 19.469 4.643 1.00 43.31 103 ALA A C 1
ATOM 802 O O . ALA A 1 103 ? -19.835 20.673 4.751 1.00 43.31 103 ALA A O 1
ATOM 803 N N . PRO A 1 104 ? -20.316 18.634 3.910 1.00 49.09 104 PRO A N 1
ATOM 804 C CA . PRO A 1 104 ? -21.628 19.036 3.438 1.00 49.09 104 PRO A CA 1
ATOM 805 C C . PRO A 1 104 ? -22.454 19.505 4.644 1.00 49.09 104 PRO A C 1
ATOM 807 O O . PRO A 1 104 ? -22.344 18.896 5.716 1.00 49.09 104 PRO A O 1
ATOM 810 N N . PRO A 1 105 ? -23.268 20.566 4.516 1.00 51.38 105 PRO A N 1
ATOM 811 C CA . PRO A 1 105 ? -24.244 20.879 5.549 1.00 51.38 105 PRO A CA 1
ATOM 812 C C . PRO A 1 105 ? -25.095 19.628 5.809 1.00 51.38 105 PRO A C 1
ATOM 814 O O . PRO A 1 105 ? -25.354 18.876 4.862 1.00 51.38 105 PRO A O 1
ATOM 817 N N . PRO A 1 106 ? -25.519 19.372 7.058 1.00 46.12 106 PRO A N 1
ATOM 818 C CA . PRO A 1 106 ? -26.375 18.235 7.346 1.00 46.12 106 PRO A CA 1
ATOM 819 C C . PRO A 1 106 ? -27.635 18.366 6.491 1.00 46.12 106 PRO A C 1
ATOM 821 O O . PRO A 1 106 ? -28.457 19.256 6.704 1.00 46.12 106 PRO A O 1
ATOM 824 N N . SER A 1 107 ? -27.771 17.497 5.489 1.00 47.59 107 SER A N 1
ATOM 825 C CA . SER A 1 107 ? -29.034 17.319 4.796 1.00 47.59 107 SER A CA 1
ATOM 826 C C . SER A 1 107 ? -30.018 16.830 5.847 1.00 47.59 107 SER A C 1
ATOM 828 O O . SER A 1 107 ? -29.840 15.7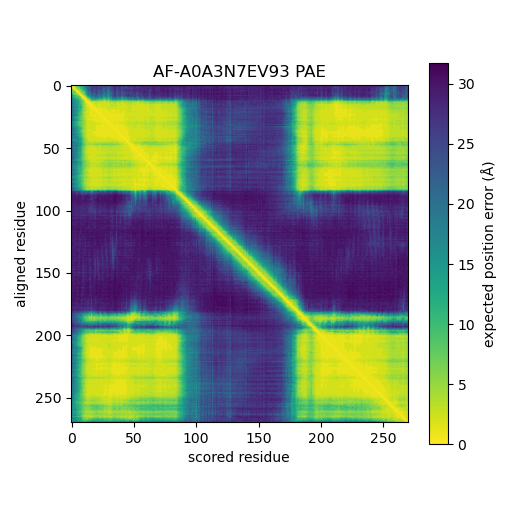46 6.405 1.00 47.59 107 SER A O 1
ATOM 830 N N . SER A 1 108 ? -31.021 17.646 6.150 1.00 42.84 108 SER A N 1
ATOM 831 C CA . SER A 1 108 ? -32.187 17.250 6.924 1.00 42.84 108 SER A CA 1
ATOM 832 C C . SER A 1 108 ? -32.818 16.036 6.249 1.00 42.84 108 SER A C 1
ATOM 834 O O . SER A 1 108 ? -33.531 16.167 5.254 1.00 42.84 108 SER A O 1
ATOM 836 N N . ALA A 1 109 ? -32.506 14.849 6.765 1.00 43.16 109 ALA A N 1
ATOM 837 C CA . ALA A 1 109 ? -33.264 13.651 6.470 1.00 43.16 109 ALA A CA 1
ATOM 838 C C . ALA A 1 109 ? -34.720 13.906 6.902 1.00 43.16 109 ALA A C 1
ATOM 840 O O . ALA A 1 109 ? -34.935 14.440 7.996 1.00 43.16 109 ALA A O 1
ATOM 841 N N . PRO A 1 110 ? -35.723 13.565 6.077 1.00 39.06 110 PRO A N 1
ATOM 842 C CA . PRO A 1 110 ? -37.111 13.665 6.489 1.00 39.06 110 PRO A CA 1
ATOM 843 C C . PRO A 1 110 ? -37.335 12.731 7.675 1.00 39.06 110 PRO A C 1
ATOM 845 O O . PRO A 1 110 ? -37.047 11.536 7.604 1.00 39.06 110 PRO A O 1
ATOM 848 N N . SER A 1 111 ? -37.866 13.275 8.764 1.00 41.28 111 SER A N 1
ATOM 849 C CA . SER A 1 111 ? -38.429 12.499 9.857 1.00 41.28 111 SER A CA 1
ATOM 850 C C . SER A 1 111 ? -39.650 11.739 9.339 1.00 41.28 111 SER A C 1
ATOM 852 O O . SER A 1 111 ? -40.767 12.253 9.362 1.00 41.28 111 SER A O 1
ATOM 854 N N . THR A 1 112 ? -39.460 10.514 8.855 1.00 37.22 112 THR A N 1
ATOM 855 C CA . THR A 1 112 ? -40.567 9.567 8.744 1.00 37.22 112 THR A CA 1
ATOM 856 C C . THR A 1 112 ? -40.788 8.978 10.127 1.00 37.22 112 THR A C 1
ATOM 858 O O . THR A 1 112 ? -40.047 8.107 10.580 1.00 37.22 112 THR A O 1
ATOM 861 N N . SER A 1 113 ? -41.788 9.519 10.811 1.00 40.28 113 SER A N 1
ATOM 862 C CA . SER A 1 113 ? -42.448 8.926 11.966 1.00 40.28 113 SER A CA 1
ATOM 863 C C . SER A 1 113 ? -42.843 7.485 11.644 1.00 40.28 113 SER A C 1
ATOM 865 O O . SER A 1 113 ? -43.761 7.251 10.858 1.00 40.28 113 SER A O 1
ATOM 867 N N . PHE A 1 114 ? -42.119 6.525 12.217 1.00 37.97 114 PHE A N 1
ATOM 868 C CA . PHE A 1 114 ? -42.483 5.117 12.148 1.00 37.97 114 PHE A CA 1
ATOM 869 C C . PHE A 1 114 ? -43.488 4.847 13.268 1.00 37.97 114 PHE A C 1
ATOM 871 O O . PHE A 1 114 ? -43.129 4.773 14.443 1.00 37.97 114 PHE A O 1
ATOM 878 N N . ASP A 1 115 ? -44.760 4.808 12.883 1.00 41.03 115 ASP A N 1
ATOM 879 C CA . ASP A 1 115 ? -45.879 4.513 13.764 1.00 41.03 115 ASP A CA 1
ATOM 880 C C . ASP A 1 115 ? -45.797 3.051 14.222 1.00 41.03 115 ASP A C 1
ATOM 882 O O . ASP A 1 115 ? -45.611 2.122 13.429 1.00 41.03 115 ASP A O 1
ATOM 886 N N . GLY A 1 116 ? -45.873 2.855 15.533 1.00 48.03 116 GLY A N 1
ATOM 887 C CA . GLY A 1 116 ? -45.738 1.556 16.162 1.00 48.03 116 GLY A CA 1
ATOM 888 C C . GLY A 1 116 ? -47.014 0.752 16.003 1.00 48.03 116 GLY A C 1
ATOM 889 O O . GLY A 1 116 ? -47.923 0.893 16.808 1.00 48.03 116 GLY A O 1
ATOM 890 N N . THR A 1 117 ? -47.061 -0.168 15.040 1.00 38.28 117 THR A N 1
ATOM 891 C CA . THR A 1 117 ? -47.980 -1.308 15.118 1.00 38.28 117 THR A CA 1
ATOM 892 C C . THR A 1 117 ? -47.403 -2.582 14.493 1.00 38.28 117 THR A C 1
ATOM 894 O O . THR A 1 117 ? -47.116 -2.661 13.305 1.00 38.28 117 THR A O 1
ATOM 897 N N . LYS A 1 118 ? -47.367 -3.615 15.345 1.00 35.44 118 LYS A N 1
ATOM 898 C CA . LYS A 1 118 ? -47.547 -5.043 15.044 1.00 35.44 118 LYS A CA 1
ATOM 899 C C . LYS A 1 118 ? -46.368 -5.818 14.430 1.00 35.44 118 LYS A C 1
ATOM 901 O O . LYS A 1 118 ? -46.173 -5.886 13.222 1.00 35.44 118 LYS A O 1
ATOM 906 N N . SER A 1 119 ? -45.688 -6.554 15.313 1.00 38.22 119 SER A N 1
ATOM 907 C CA . SER A 1 119 ? -44.909 -7.757 15.003 1.00 38.22 119 SER A CA 1
ATOM 908 C C . SER A 1 119 ? -45.689 -8.750 14.134 1.00 38.22 119 SER A C 1
ATOM 910 O O . SER A 1 119 ? -46.877 -8.989 14.374 1.00 38.22 119 SER A O 1
ATOM 912 N N . PRO A 1 120 ? -44.975 -9.469 13.260 1.00 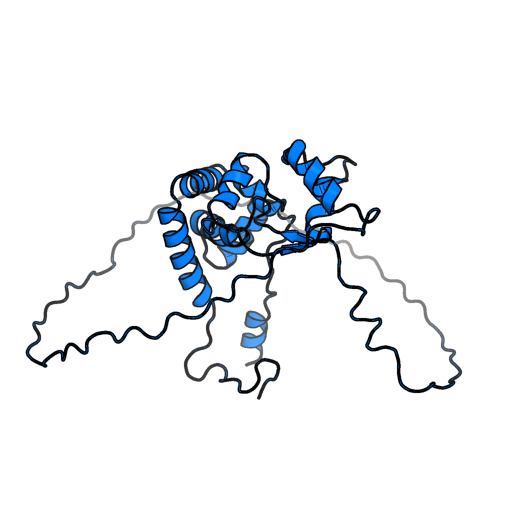38.28 120 PRO A N 1
ATOM 913 C CA . PRO A 1 120 ? -45.113 -10.914 13.218 1.00 38.28 120 PRO A CA 1
ATOM 914 C C . PRO A 1 120 ? -43.759 -11.577 13.478 1.00 38.28 120 PRO A C 1
ATOM 916 O O . PRO A 1 120 ? -42.779 -11.404 12.759 1.00 38.28 120 PRO A O 1
ATOM 919 N N . SER A 1 121 ? -43.748 -12.373 14.539 1.00 40.81 121 SER A N 1
ATOM 920 C CA . SER A 1 121 ? -42.868 -13.514 14.739 1.00 40.81 121 SER A CA 1
ATOM 921 C C . SER A 1 121 ? -42.777 -14.368 13.473 1.00 40.81 121 SER A C 1
ATOM 923 O O . SER A 1 121 ? -43.819 -14.812 12.997 1.00 40.81 121 SER A O 1
ATOM 925 N N . THR A 1 122 ? -41.567 -14.624 12.970 1.00 34.81 122 THR A N 1
ATOM 926 C CA . THR A 1 122 ? -41.051 -15.946 12.548 1.00 34.81 122 THR A CA 1
ATOM 927 C C . THR A 1 122 ? -39.597 -15.756 12.100 1.00 34.81 122 THR A C 1
ATOM 929 O O . THR A 1 122 ? -39.331 -15.245 11.017 1.00 34.81 122 THR A O 1
ATOM 932 N N . ALA A 1 123 ? -38.649 -16.155 12.946 1.00 37.91 123 ALA A N 1
ATOM 933 C CA . ALA A 1 123 ? -37.252 -16.331 12.564 1.00 37.91 123 ALA A CA 1
ATOM 934 C C . ALA A 1 123 ? -37.050 -17.789 12.121 1.00 37.91 123 ALA A C 1
ATOM 936 O O . ALA A 1 123 ? -37.474 -18.681 12.859 1.00 37.91 123 ALA A O 1
ATOM 937 N N . PRO A 1 124 ? -36.385 -18.079 10.989 1.00 36.19 124 PRO A N 1
ATOM 938 C CA . PRO A 1 124 ? -35.815 -19.393 10.782 1.00 36.19 124 PRO A CA 1
ATOM 939 C C . PRO A 1 124 ? -34.438 -19.440 11.452 1.00 36.19 124 PRO A C 1
ATOM 941 O O . PRO A 1 124 ? -33.492 -18.752 11.074 1.00 36.19 124 PRO A O 1
ATOM 944 N N . SER A 1 125 ? -34.363 -20.271 12.484 1.00 37.34 125 SER A N 1
ATOM 945 C CA . SER A 1 125 ? -33.142 -20.791 13.084 1.00 37.34 125 SER A CA 1
ATOM 946 C C . SER A 1 125 ? -32.277 -21.490 12.028 1.00 37.34 125 SER A C 1
ATOM 948 O O . SER A 1 125 ? -32.701 -22.497 11.463 1.00 37.34 125 SER A O 1
ATOM 950 N N . LEU A 1 126 ? -31.056 -21.007 11.790 1.00 35.88 126 LEU A N 1
ATOM 951 C CA . LEU A 1 126 ? -30.032 -21.768 11.072 1.00 35.88 126 LEU A CA 1
ATOM 952 C C . LEU A 1 126 ? -29.109 -22.416 12.101 1.00 35.88 126 LEU A C 1
ATOM 954 O O . LEU A 1 126 ? -28.237 -21.786 12.692 1.00 35.88 126 LEU A O 1
ATOM 958 N N . SER A 1 127 ? -29.379 -23.692 12.346 1.00 33.31 127 SER A N 1
ATOM 959 C CA . SER A 1 127 ? -28.570 -24.606 13.137 1.00 33.31 127 SER A CA 1
ATOM 960 C C . SER A 1 127 ? -27.296 -24.986 12.383 1.00 33.31 127 SER A C 1
ATOM 962 O O . SER A 1 127 ? -27.360 -25.589 11.312 1.00 33.31 127 SER A O 1
ATOM 964 N N . CYS A 1 128 ? -26.141 -24.685 12.973 1.00 33.53 128 CYS A N 1
ATOM 965 C CA . CYS A 1 128 ? -24.858 -25.263 12.589 1.00 33.53 128 CYS A CA 1
ATOM 966 C C . CYS A 1 128 ? -24.756 -26.685 13.152 1.00 33.53 128 CYS A C 1
ATOM 968 O O . CYS A 1 128 ? -24.727 -26.872 14.367 1.00 33.53 128 CYS A O 1
ATOM 970 N N . SER A 1 129 ? -24.691 -27.696 12.288 1.00 33.16 129 SER A N 1
ATOM 971 C CA . SER A 1 129 ? -24.286 -29.063 12.642 1.00 33.16 129 SER A CA 1
ATOM 972 C C . SER A 1 129 ? -23.810 -29.789 11.386 1.00 33.16 129 SER A C 1
ATOM 974 O O . SER A 1 129 ? -24.557 -29.864 10.416 1.00 33.16 129 SER A O 1
ATOM 976 N N . GLY A 1 130 ? -22.596 -30.344 11.416 1.00 29.25 130 GLY A N 1
ATOM 977 C CA . GLY A 1 130 ? -22.135 -31.298 10.404 1.00 29.25 130 GLY A CA 1
ATOM 978 C C . GLY A 1 130 ? -20.643 -31.232 10.092 1.00 29.25 130 GLY A C 1
ATOM 979 O O . GLY A 1 130 ? -20.241 -30.618 9.111 1.00 29.25 130 GLY A O 1
ATOM 980 N N . SER A 1 131 ? -19.828 -31.908 10.904 1.00 35.31 131 SER A N 1
ATOM 981 C CA . SER A 1 131 ? -18.527 -32.444 10.476 1.00 35.31 131 SER A CA 1
ATOM 982 C C . SER A 1 131 ? -18.724 -33.540 9.414 1.00 35.31 131 SER A C 1
ATOM 984 O O . SER A 1 131 ? -19.794 -34.149 9.355 1.00 35.31 131 SER A O 1
ATOM 986 N N . PRO A 1 132 ? -17.675 -33.876 8.644 1.00 39.19 132 PRO A N 1
ATOM 987 C CA . PRO A 1 132 ? -17.090 -35.193 8.887 1.00 39.19 132 PRO A CA 1
ATOM 988 C C . PRO A 1 132 ? -15.555 -35.222 8.899 1.00 39.19 132 PRO A C 1
ATOM 990 O O . PRO A 1 132 ? -14.853 -34.434 8.274 1.00 39.19 132 PRO A O 1
ATOM 993 N N . SER A 1 133 ? -15.082 -36.201 9.658 1.00 31.44 133 SER A N 1
ATOM 994 C CA . SER A 1 133 ? -13.724 -36.690 9.874 1.00 31.44 133 SER A CA 1
ATOM 995 C C . SER A 1 133 ? -13.245 -37.671 8.793 1.00 31.44 133 SER A C 1
ATOM 997 O O . SER A 1 133 ? -14.029 -38.508 8.351 1.00 31.44 133 SER A O 1
ATOM 999 N N . SER A 1 134 ? -11.947 -37.650 8.466 1.00 33.50 134 SER A N 1
ATOM 1000 C CA . SER A 1 134 ? -11.061 -38.817 8.188 1.00 33.50 134 SER A CA 1
ATOM 1001 C C . SER A 1 134 ? -9.667 -38.297 7.770 1.00 33.50 134 SER A C 1
ATOM 1003 O O . SER A 1 134 ? -9.546 -37.532 6.824 1.00 33.50 134 SER A O 1
ATOM 1005 N N . SER A 1 135 ? -8.646 -38.410 8.631 1.00 31.95 135 SER A N 1
ATOM 1006 C CA . SER A 1 135 ? -7.618 -39.478 8.693 1.00 31.95 135 SER A CA 1
ATOM 1007 C C . SER A 1 135 ? -6.674 -39.506 7.480 1.00 31.95 135 SER A C 1
ATOM 1009 O O . SER A 1 135 ? -7.053 -39.949 6.403 1.00 31.95 135 SER A O 1
ATOM 1011 N N . SER A 1 136 ? -5.431 -39.035 7.602 1.00 32.44 136 SER A N 1
ATOM 1012 C CA . SER A 1 136 ? -4.187 -39.823 7.812 1.00 32.44 136 SER A CA 1
ATOM 1013 C C . SER A 1 136 ? -3.110 -39.114 6.942 1.00 32.44 136 SER A C 1
ATOM 1015 O O . SER A 1 136 ? -3.481 -38.480 5.964 1.00 32.44 136 SER A O 1
ATOM 1017 N N . SER A 1 137 ? -1.803 -39.042 7.186 1.00 32.78 137 SER A N 1
ATOM 1018 C CA . SER A 1 137 ? -0.868 -39.899 7.901 1.00 32.78 137 SER A CA 1
ATOM 1019 C C . SER A 1 137 ? 0.360 -39.098 8.356 1.00 32.78 137 SER A C 1
ATOM 1021 O O . SER A 1 137 ? 0.723 -38.065 7.800 1.00 32.78 137 SER A O 1
ATOM 1023 N N . THR A 1 138 ? 0.989 -39.654 9.378 1.00 29.98 138 THR A N 1
ATOM 1024 C CA . THR A 1 138 ? 2.239 -39.326 10.064 1.00 29.98 138 THR A CA 1
ATOM 1025 C C . THR A 1 138 ? 3.496 -39.314 9.189 1.00 29.98 138 THR A C 1
ATOM 1027 O O . THR A 1 138 ? 3.649 -40.181 8.331 1.00 29.98 138 THR A O 1
ATOM 1030 N N . SER A 1 139 ? 4.464 -38.455 9.530 1.00 33.97 139 SER A N 1
ATOM 1031 C CA . SER A 1 139 ? 5.891 -38.821 9.639 1.00 33.97 139 SER A CA 1
ATOM 1032 C C . SER A 1 139 ? 6.637 -37.776 10.476 1.00 33.97 139 SER A C 1
ATOM 1034 O O . SER A 1 139 ? 6.940 -36.679 10.017 1.00 33.97 139 SER A O 1
ATOM 1036 N N . GLU A 1 140 ? 6.894 -38.134 11.736 1.00 29.97 140 GLU A N 1
ATOM 1037 C CA . GLU A 1 140 ? 7.886 -37.505 12.606 1.00 29.97 140 GLU A CA 1
ATOM 1038 C C . GLU A 1 140 ? 9.298 -37.830 12.107 1.00 29.97 140 GLU A C 1
ATOM 1040 O O . GLU A 1 140 ? 9.601 -38.984 11.803 1.00 29.97 140 GLU A O 1
ATOM 1045 N N . MET A 1 141 ? 10.203 -36.851 12.153 1.00 29.64 141 MET A N 1
ATOM 1046 C CA . MET A 1 141 ? 11.619 -37.145 12.351 1.00 29.64 141 MET A CA 1
ATOM 1047 C C . MET A 1 141 ? 12.176 -36.213 13.423 1.00 29.64 141 MET A C 1
ATOM 1049 O O . MET A 1 141 ? 12.236 -34.995 13.280 1.00 29.64 141 MET A O 1
ATOM 1053 N N . ARG A 1 142 ? 12.501 -36.839 14.552 1.00 31.38 142 ARG A N 1
ATOM 1054 C CA . ARG A 1 142 ? 12.951 -36.253 15.808 1.00 31.38 142 ARG A CA 1
ATOM 1055 C C . ARG A 1 142 ? 14.474 -36.355 15.842 1.00 31.38 142 ARG A C 1
ATOM 1057 O O . ARG A 1 142 ? 14.991 -37.466 15.850 1.00 31.38 142 ARG A O 1
ATOM 1064 N N . VAL A 1 143 ? 15.189 -35.229 15.884 1.00 33.25 143 VAL A N 1
ATOM 1065 C CA . VAL A 1 143 ? 16.627 -35.204 16.210 1.00 33.25 143 VAL A CA 1
ATOM 1066 C C . VAL A 1 143 ? 16.946 -33.992 17.084 1.00 33.25 143 VAL A C 1
ATOM 1068 O O . VAL A 1 143 ? 16.792 -32.845 16.678 1.00 33.25 143 VAL A O 1
ATOM 1071 N N . SER A 1 144 ? 17.389 -34.274 18.304 1.00 33.38 144 SER A N 1
ATOM 1072 C CA . SER A 1 144 ? 18.202 -33.462 19.225 1.00 33.38 144 SER A CA 1
ATOM 1073 C C . SER A 1 144 ? 18.554 -34.386 20.409 1.00 33.38 144 SER A C 1
ATOM 1075 O O . SER A 1 144 ? 17.799 -35.341 20.618 1.00 33.38 144 SER A O 1
ATOM 1077 N N . PRO A 1 145 ? 19.596 -34.147 21.234 1.00 42.78 145 PRO A N 1
ATOM 1078 C CA . PRO A 1 145 ? 20.481 -32.978 21.291 1.00 42.78 145 PRO A CA 1
ATOM 1079 C C . PRO A 1 145 ? 21.988 -33.332 21.355 1.00 42.78 145 PRO A C 1
ATOM 1081 O O . PRO A 1 145 ? 22.374 -34.445 21.700 1.00 42.78 145 PRO A O 1
ATOM 1084 N N . SER A 1 146 ? 22.860 -32.345 21.142 1.00 31.20 146 SER A N 1
ATOM 1085 C CA . SER A 1 146 ? 24.228 -32.400 21.671 1.00 31.20 146 SER A CA 1
ATOM 1086 C C . SER A 1 146 ? 24.656 -31.038 22.207 1.00 31.20 146 SER A C 1
ATOM 1088 O O . SER A 1 146 ? 24.680 -30.035 21.499 1.00 31.20 146 SER A O 1
ATOM 1090 N N . SER A 1 147 ? 24.968 -31.061 23.494 1.00 33.00 147 SER A N 1
ATOM 1091 C CA . SER A 1 147 ? 25.564 -30.041 24.344 1.00 33.00 147 SER A CA 1
ATOM 1092 C C . SER A 1 147 ? 27.000 -29.693 23.952 1.00 33.00 147 SER A C 1
ATOM 1094 O O . SER A 1 147 ? 27.815 -30.598 23.778 1.00 33.00 147 SER A O 1
ATOM 1096 N N . SER A 1 148 ? 27.352 -28.408 23.992 1.00 35.62 148 SER A N 1
ATOM 1097 C CA . SER A 1 148 ? 28.738 -27.986 24.225 1.00 35.62 148 SER A CA 1
ATOM 1098 C C . SER A 1 148 ? 28.793 -26.581 24.828 1.00 35.62 148 SER A C 1
ATOM 1100 O O . SER A 1 148 ? 28.535 -25.574 24.174 1.00 35.62 148 SER A O 1
ATOM 1102 N N . THR A 1 149 ? 29.112 -26.578 26.114 1.00 31.83 149 THR A N 1
ATOM 1103 C CA . THR A 1 149 ? 29.520 -25.484 26.999 1.00 31.83 149 THR A CA 1
ATOM 1104 C C . THR A 1 149 ? 30.929 -24.992 26.642 1.00 31.83 149 THR A C 1
ATOM 1106 O O . THR A 1 149 ? 31.756 -25.846 26.343 1.00 31.83 149 THR A O 1
ATOM 1109 N N . ALA A 1 150 ? 31.218 -23.681 26.744 1.00 34.28 150 ALA A N 1
ATOM 1110 C CA . ALA A 1 150 ? 32.466 -23.045 27.251 1.00 34.28 150 ALA A CA 1
ATOM 1111 C C . ALA A 1 150 ? 32.403 -21.494 27.033 1.00 34.28 150 ALA A C 1
ATOM 1113 O O . ALA A 1 150 ? 31.444 -21.029 26.423 1.00 34.28 150 ALA A O 1
ATOM 1114 N N . PRO A 1 151 ? 33.311 -20.650 27.576 1.00 37.69 151 PRO A N 1
ATOM 1115 C CA . PRO A 1 151 ? 33.042 -19.857 28.778 1.00 37.69 151 PRO A CA 1
ATOM 1116 C C . PRO A 1 151 ? 33.188 -18.329 28.589 1.00 37.69 151 PRO A C 1
ATOM 1118 O O . PRO A 1 151 ? 33.739 -17.829 27.612 1.00 37.69 151 PRO A O 1
ATOM 1121 N N . SER A 1 152 ? 32.719 -17.585 29.592 1.00 34.72 152 SER A N 1
ATOM 1122 C CA . SER A 1 152 ? 32.932 -16.144 29.783 1.00 34.72 152 SER A CA 1
ATOM 1123 C C . SER A 1 152 ? 34.400 -15.779 30.055 1.00 34.72 152 SER A C 1
ATOM 1125 O O . SER A 1 152 ? 35.110 -16.557 30.694 1.00 34.72 152 SER A O 1
ATOM 1127 N N . PRO A 1 153 ? 34.803 -14.530 29.761 1.00 37.81 153 PRO A N 1
ATOM 1128 C CA . PRO A 1 153 ? 35.822 -13.846 30.544 1.00 37.81 153 PRO A CA 1
ATOM 1129 C C . PRO A 1 153 ? 35.265 -12.587 31.226 1.00 37.81 153 PRO A C 1
ATOM 1131 O O . PRO A 1 153 ? 34.700 -11.694 30.597 1.00 37.81 153 PRO A O 1
ATOM 1134 N N . SER A 1 154 ? 35.478 -12.523 32.539 1.00 30.81 154 SER A N 1
ATOM 1135 C CA . SER A 1 154 ? 35.377 -11.319 33.364 1.00 30.81 154 SER A CA 1
ATOM 1136 C C . SER A 1 154 ? 36.722 -10.595 33.364 1.00 30.81 154 SER A C 1
ATOM 1138 O O . SER A 1 154 ? 37.744 -11.228 33.623 1.00 30.81 154 SER A O 1
ATOM 1140 N N . LEU A 1 155 ? 36.729 -9.272 33.194 1.00 38.84 155 LEU A N 1
ATOM 1141 C CA . LEU A 1 155 ? 37.856 -8.414 33.575 1.00 38.84 155 LEU A CA 1
ATOM 1142 C C . LEU A 1 155 ? 37.331 -7.126 34.227 1.00 38.84 155 LEU A C 1
ATOM 1144 O O . LEU A 1 155 ? 36.357 -6.528 33.780 1.00 38.84 155 LEU A O 1
ATOM 1148 N N . LYS A 1 156 ? 37.950 -6.794 35.363 1.00 33.69 156 LYS A N 1
ATOM 1149 C CA . LYS A 1 156 ? 37.577 -5.783 36.361 1.00 33.69 156 LYS A CA 1
ATOM 1150 C C . LYS A 1 156 ? 38.246 -4.425 36.098 1.00 33.69 156 LYS A C 1
ATOM 1152 O O . LYS A 1 156 ? 39.407 -4.407 35.710 1.00 33.69 156 LYS A O 1
ATOM 1157 N N . GLY A 1 157 ? 37.569 -3.362 36.558 1.00 30.45 157 GLY A N 1
ATOM 1158 C CA . GLY A 1 157 ? 38.150 -2.123 37.120 1.00 30.45 157 GLY A CA 1
ATOM 1159 C C . GLY A 1 157 ? 38.567 -1.051 36.103 1.00 30.45 157 GLY A C 1
ATOM 1160 O O . GLY A 1 157 ? 39.005 -1.384 35.016 1.00 30.45 157 GLY A O 1
ATOM 1161 N N . SER A 1 158 ? 38.492 0.258 36.352 1.00 31.89 158 SER A N 1
ATOM 1162 C CA . SER A 1 158 ? 38.130 1.046 37.535 1.00 31.89 158 SER A CA 1
ATOM 1163 C C . SER A 1 158 ? 37.866 2.506 37.112 1.00 31.89 158 SER A C 1
ATOM 1165 O O . SER A 1 158 ? 38.199 2.927 36.011 1.00 31.89 158 SER A O 1
ATOM 1167 N N . ILE A 1 159 ? 37.254 3.236 38.040 1.00 32.50 159 ILE A N 1
ATOM 1168 C CA . ILE A 1 159 ? 36.726 4.609 38.047 1.00 32.50 159 ILE A CA 1
ATOM 1169 C C . ILE A 1 159 ? 37.754 5.718 37.745 1.00 32.50 159 ILE A C 1
ATOM 1171 O O . ILE A 1 159 ? 38.840 5.700 38.320 1.00 32.50 159 ILE A O 1
ATOM 1175 N N . SER A 1 160 ? 37.323 6.764 37.020 1.00 30.08 160 SER A N 1
ATOM 1176 C CA . SER A 1 160 ? 37.639 8.178 37.319 1.00 30.08 160 SER A CA 1
ATOM 1177 C C . SER A 1 160 ? 36.744 9.172 36.543 1.00 30.08 160 SER A C 1
ATOM 1179 O O . SER A 1 160 ? 36.806 9.277 35.323 1.00 30.08 160 SER A O 1
ATOM 1181 N N . SER A 1 161 ? 35.919 9.934 37.271 1.00 35.09 161 SER A N 1
ATOM 1182 C CA . SER A 1 161 ? 35.442 11.281 36.876 1.00 35.09 161 SER A CA 1
ATOM 1183 C C . SER A 1 161 ? 36.491 12.312 37.344 1.00 35.09 161 SER A C 1
ATOM 1185 O O . SER A 1 161 ? 37.252 11.957 38.253 1.00 35.09 161 SER A O 1
ATOM 1187 N N . PRO A 1 162 ? 36.566 13.564 36.824 1.00 42.34 162 PRO A N 1
ATOM 1188 C CA . PRO A 1 162 ? 35.619 14.616 37.244 1.00 42.34 162 PRO A CA 1
ATOM 1189 C C . PRO A 1 162 ? 35.354 15.778 36.239 1.00 42.34 162 PRO A C 1
ATOM 1191 O O . PRO A 1 162 ? 35.966 15.889 35.184 1.00 42.34 162 PRO A O 1
ATOM 1194 N N . HIS A 1 163 ? 34.471 16.680 36.692 1.00 28.66 163 HIS A N 1
ATOM 1195 C CA . HIS A 1 163 ? 34.309 18.114 36.381 1.00 28.66 163 HIS A CA 1
ATOM 1196 C C . HIS A 1 163 ? 33.222 18.617 35.405 1.00 28.66 163 HIS A C 1
ATOM 1198 O O . HIS A 1 163 ? 33.333 18.635 34.187 1.00 28.66 163 HIS A O 1
ATOM 1204 N N . SER A 1 164 ? 32.200 19.151 36.079 1.00 34.44 164 SER A N 1
ATOM 1205 C CA . SER A 1 164 ? 31.282 20.261 35.808 1.00 34.44 164 SER A CA 1
ATOM 1206 C C . SER A 1 164 ? 31.837 21.503 35.090 1.00 34.44 164 SER A C 1
ATOM 1208 O O . SER A 1 164 ? 32.882 22.014 35.490 1.00 34.44 164 SER A O 1
ATOM 1210 N N . SER A 1 165 ? 31.037 22.099 34.195 1.00 35.19 165 SER A N 1
ATOM 1211 C CA . SER A 1 165 ? 30.735 23.555 34.093 1.00 35.19 165 SER A CA 1
ATOM 1212 C C . SER A 1 165 ? 29.694 23.772 32.973 1.00 35.19 165 SER A C 1
ATOM 1214 O O . SER A 1 165 ? 29.865 23.297 31.861 1.00 35.19 165 SER A O 1
ATOM 1216 N N . SER A 1 166 ? 28.473 24.184 33.325 1.00 34.03 166 SER A N 1
ATOM 1217 C CA . SER A 1 166 ? 27.911 25.549 33.215 1.00 34.03 166 SER A CA 1
ATOM 1218 C C . SER A 1 166 ? 27.151 25.810 31.906 1.00 34.03 166 SER A C 1
ATOM 1220 O O . SER A 1 166 ? 27.718 25.786 30.819 1.00 34.03 166 SER A O 1
ATOM 1222 N N . ALA A 1 167 ? 25.854 26.089 32.052 1.00 38.84 167 ALA A N 1
ATOM 1223 C CA . ALA A 1 167 ? 24.924 26.482 30.998 1.00 38.84 167 ALA A CA 1
ATOM 1224 C C . ALA A 1 167 ? 25.221 27.882 30.429 1.00 38.84 167 ALA A C 1
ATOM 1226 O O . ALA A 1 167 ? 25.712 28.744 31.163 1.00 38.84 167 ALA A O 1
ATOM 1227 N N . PRO A 1 168 ? 24.770 28.153 29.193 1.00 36.56 168 PRO A N 1
ATOM 1228 C CA . PRO A 1 168 ? 24.257 29.466 28.856 1.00 36.56 168 PRO A CA 1
ATOM 1229 C C . PRO A 1 168 ? 22.805 29.432 28.361 1.00 36.56 168 PRO A C 1
ATOM 1231 O O . PRO A 1 168 ? 22.208 28.411 28.031 1.00 36.56 168 PRO A O 1
ATOM 1234 N N . SER A 1 169 ? 22.264 30.633 28.418 1.00 33.47 169 SER A N 1
ATOM 1235 C CA . SER A 1 169 ? 20.892 31.102 28.401 1.00 33.47 169 SER A CA 1
ATOM 1236 C C . SER A 1 169 ? 20.189 31.098 27.038 1.00 33.47 169 SER A C 1
ATOM 1238 O O . SER A 1 169 ? 20.780 31.428 26.017 1.00 33.47 169 SER A O 1
ATOM 1240 N N . SER A 1 170 ? 18.891 30.791 27.108 1.00 47.72 170 SER A N 1
ATOM 1241 C CA . SER A 1 170 ? 17.731 31.334 26.378 1.00 47.72 170 SER A CA 1
ATOM 1242 C C . SER A 1 170 ? 17.903 32.056 25.029 1.00 47.72 170 SER A C 1
ATOM 1244 O O . SER A 1 170 ? 18.579 33.076 24.935 1.00 47.72 170 SER A O 1
ATOM 1246 N N . ALA A 1 171 ? 17.028 31.635 24.104 1.00 46.88 171 ALA A N 1
ATOM 1247 C CA . ALA A 1 171 ? 16.532 32.316 22.900 1.00 46.88 171 ALA A CA 1
ATOM 1248 C C . ALA A 1 171 ? 17.383 32.188 21.620 1.00 46.88 171 ALA A C 1
ATOM 1250 O O . ALA A 1 171 ? 18.248 33.008 21.332 1.00 46.88 171 ALA A O 1
ATOM 1251 N N . SER A 1 172 ? 17.073 31.139 20.841 1.00 42.75 172 SER A N 1
ATOM 1252 C CA . SER A 1 172 ? 17.095 31.076 19.353 1.00 42.75 172 SER A CA 1
ATOM 1253 C C . SER A 1 172 ? 16.959 29.639 18.805 1.00 42.75 172 SER A C 1
ATOM 1255 O O . SER A 1 172 ? 16.897 29.439 17.598 1.00 42.75 172 SER A O 1
ATOM 1257 N N . PHE A 1 173 ? 16.856 28.620 19.665 1.00 39.88 173 PHE A N 1
ATOM 1258 C CA . PHE A 1 173 ? 16.907 27.212 19.239 1.00 39.88 173 PHE A CA 1
ATOM 1259 C C . PHE A 1 173 ? 15.577 26.596 18.753 1.00 39.88 173 PHE A C 1
ATOM 1261 O O . PHE A 1 173 ? 15.566 25.445 18.327 1.00 39.88 173 PHE A O 1
ATOM 1268 N N . GLU A 1 174 ? 14.472 27.345 18.786 1.00 45.53 174 GLU A N 1
ATOM 1269 C CA . GLU A 1 174 ? 13.134 26.862 18.385 1.00 45.53 174 GLU A CA 1
ATOM 1270 C C . GLU A 1 174 ? 12.803 27.116 16.901 1.00 45.53 174 GLU A C 1
ATOM 1272 O O . GLU A 1 174 ? 11.819 26.583 16.404 1.00 45.53 174 GLU A O 1
ATOM 1277 N N . ASP A 1 175 ? 13.641 27.855 16.164 1.00 38.25 175 ASP A N 1
ATOM 1278 C CA . ASP A 1 175 ? 13.450 28.107 14.718 1.00 38.25 175 ASP A CA 1
ATOM 1279 C C . ASP A 1 175 ? 14.406 27.269 13.831 1.00 38.25 175 ASP A C 1
ATOM 1281 O O . ASP A 1 175 ? 14.238 27.140 12.620 1.00 38.25 175 ASP A O 1
ATOM 1285 N N . SER A 1 176 ? 15.405 26.627 14.451 1.00 36.34 176 SER A N 1
ATOM 1286 C CA . SER A 1 176 ? 16.422 25.809 13.764 1.00 36.34 176 SER A CA 1
ATOM 1287 C C . SER A 1 176 ? 16.119 24.300 13.796 1.00 36.34 176 SER A C 1
ATOM 1289 O O . SER A 1 176 ? 16.622 23.540 12.974 1.00 36.34 176 SER A O 1
ATOM 1291 N N . LEU A 1 177 ? 15.250 23.841 14.708 1.00 41.66 177 LEU A N 1
ATOM 1292 C CA . LEU A 1 177 ? 14.802 22.439 14.767 1.00 41.66 177 LEU A CA 1
ATOM 1293 C C . LEU A 1 177 ? 13.537 22.154 13.947 1.00 41.66 177 LEU A C 1
ATOM 1295 O O . LEU A 1 177 ? 13.198 20.990 13.735 1.00 41.66 177 LEU A O 1
ATOM 1299 N N . LEU A 1 178 ? 12.862 23.192 13.448 1.00 41.88 178 LEU A N 1
ATOM 1300 C CA . LEU A 1 178 ? 11.709 23.049 12.554 1.00 41.88 178 LEU A CA 1
ATOM 1301 C C . LEU A 1 178 ? 12.091 23.139 11.064 1.00 41.88 178 LEU A C 1
ATOM 1303 O O . LEU A 1 178 ? 11.239 22.998 10.194 1.00 41.88 178 LEU A O 1
ATOM 1307 N N . SER A 1 179 ? 13.381 23.310 10.765 1.00 32.91 179 SER A N 1
ATOM 1308 C CA . SER A 1 179 ? 13.936 23.430 9.411 1.00 32.91 179 SER A CA 1
ATOM 1309 C C . SER A 1 179 ? 14.831 22.245 9.000 1.00 32.91 179 SER A C 1
ATOM 1311 O O . SER A 1 179 ? 15.417 22.263 7.922 1.00 32.91 179 SER A O 1
ATOM 1313 N N . THR A 1 180 ? 14.903 21.173 9.806 1.00 45.97 180 THR A N 1
ATOM 1314 C CA . THR A 1 180 ? 15.702 19.959 9.506 1.00 45.97 180 THR A CA 1
ATOM 1315 C C . THR A 1 180 ? 14.885 18.701 9.161 1.00 45.97 180 THR A C 1
ATOM 1317 O O . THR A 1 180 ? 15.434 17.604 9.188 1.00 45.97 180 THR A O 1
ATOM 1320 N N . LEU A 1 181 ? 13.590 18.805 8.833 1.00 47.84 181 LEU A N 1
ATOM 1321 C CA . LEU A 1 181 ? 12.751 17.634 8.495 1.00 47.84 181 LEU A CA 1
ATOM 1322 C C . LEU A 1 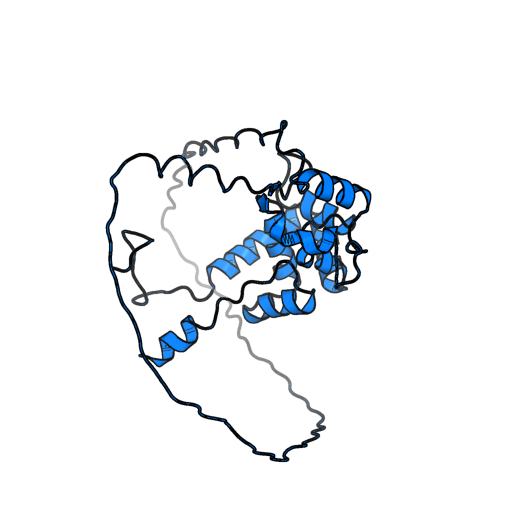181 ? 11.944 17.755 7.192 1.00 47.84 181 LEU A C 1
ATOM 1324 O O . LEU A 1 181 ? 10.982 17.012 6.999 1.00 47.84 181 LEU A O 1
ATOM 1328 N N . GLU A 1 182 ? 12.357 18.594 6.243 1.00 53.78 182 GLU A N 1
ATOM 1329 C CA . GLU A 1 182 ? 11.942 18.413 4.843 1.00 53.78 182 GLU A CA 1
ATOM 1330 C C . GLU A 1 182 ? 12.837 17.361 4.167 1.00 53.78 182 GLU A C 1
ATOM 1332 O O . GLU A 1 182 ? 13.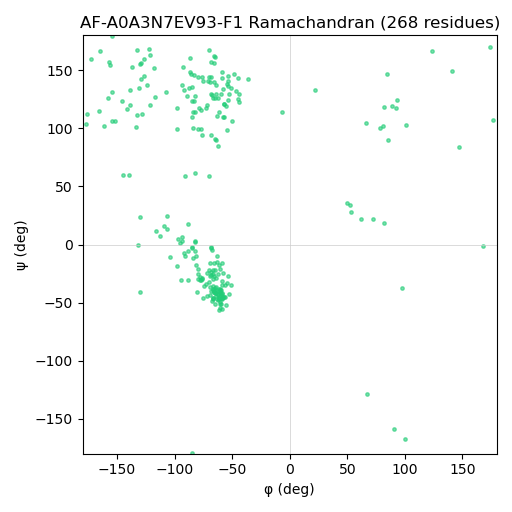568 17.627 3.218 1.00 53.78 182 GLU A O 1
ATOM 1337 N N . GLU A 1 183 ? 12.799 16.132 4.684 1.00 64.69 183 GLU A N 1
ATOM 1338 C CA . GLU A 1 183 ? 13.348 14.981 3.967 1.00 64.69 183 GLU A CA 1
ATOM 1339 C C . GLU A 1 183 ? 12.516 14.768 2.693 1.00 64.69 183 GLU A C 1
ATOM 1341 O O . GLU A 1 183 ? 11.290 14.619 2.813 1.00 64.69 183 GLU A O 1
ATOM 1346 N N . PRO A 1 184 ? 13.126 14.704 1.493 1.00 75.19 184 PRO A N 1
ATOM 1347 C CA . PRO A 1 184 ? 12.385 14.552 0.252 1.00 75.19 184 PRO A CA 1
ATOM 1348 C C . PRO A 1 184 ? 11.453 13.337 0.324 1.00 75.19 184 PRO A C 1
ATOM 1350 O O . PRO A 1 184 ? 11.838 12.208 0.655 1.00 75.19 184 PRO A O 1
ATOM 1353 N N . GLY A 1 185 ? 10.177 13.610 0.070 1.00 72.12 185 GLY A N 1
ATOM 1354 C CA . GLY A 1 185 ? 9.097 12.639 0.091 1.00 72.12 185 GLY A CA 1
ATOM 1355 C C . GLY A 1 185 ? 8.457 12.509 -1.281 1.00 72.12 185 GLY A C 1
ATOM 1356 O O . GLY A 1 185 ? 8.434 13.444 -2.082 1.00 72.12 185 GLY A O 1
ATOM 1357 N N . MET A 1 186 ? 7.911 11.335 -1.563 1.00 81.62 186 MET A N 1
ATOM 1358 C CA . MET A 1 186 ? 7.094 11.090 -2.737 1.00 81.62 186 MET A CA 1
ATOM 1359 C C . MET A 1 186 ? 5.634 10.934 -2.323 1.00 81.62 186 MET A C 1
ATOM 1361 O O . MET A 1 186 ? 5.316 10.172 -1.415 1.00 81.62 186 MET A O 1
ATOM 1365 N N . ASN A 1 187 ? 4.740 11.645 -3.009 1.00 82.44 187 ASN A N 1
ATOM 1366 C CA . ASN A 1 187 ? 3.313 11.356 -2.938 1.00 82.44 187 ASN A CA 1
ATOM 1367 C C . ASN A 1 187 ? 3.058 9.954 -3.512 1.00 82.44 187 ASN A C 1
ATOM 1369 O O . ASN A 1 187 ? 3.523 9.664 -4.614 1.00 82.44 187 ASN A O 1
ATOM 1373 N N . MET A 1 188 ? 2.342 9.103 -2.777 1.00 82.19 188 MET A N 1
ATOM 1374 C CA . MET A 1 188 ? 2.069 7.736 -3.226 1.00 82.19 188 MET A CA 1
ATOM 1375 C C . MET A 1 188 ? 1.121 7.685 -4.441 1.00 82.19 188 MET A C 1
ATOM 1377 O O . MET A 1 188 ? 1.231 6.787 -5.270 1.00 82.19 188 MET A O 1
ATOM 1381 N N . ALA A 1 189 ? 0.266 8.698 -4.611 1.00 77.12 189 ALA A N 1
ATOM 1382 C CA . ALA A 1 189 ? -0.494 9.000 -5.826 1.00 77.12 189 ALA A CA 1
ATOM 1383 C C . ALA A 1 189 ? 0.291 9.967 -6.740 1.00 77.12 189 ALA A C 1
ATOM 1385 O O . ALA A 1 189 ? -0.147 11.076 -7.052 1.00 77.12 189 ALA A O 1
ATOM 1386 N N . TYR A 1 190 ? 1.496 9.567 -7.155 1.00 69.81 190 TYR A N 1
ATOM 1387 C CA . TYR A 1 190 ? 2.421 10.433 -7.899 1.00 69.81 190 TYR A CA 1
ATOM 1388 C C . TYR A 1 190 ? 1.905 10.895 -9.279 1.00 69.81 190 TYR A C 1
ATOM 1390 O O . TYR A 1 190 ? 2.473 11.839 -9.827 1.00 69.81 190 TYR A O 1
ATOM 1398 N N . GLU A 1 191 ? 0.854 10.269 -9.827 1.00 69.50 191 GLU A N 1
ATOM 1399 C CA . GLU A 1 191 ? 0.234 10.637 -11.113 1.00 69.50 191 GLU A CA 1
ATOM 1400 C C . GLU A 1 191 ? -0.777 11.809 -11.011 1.00 69.50 191 GLU A C 1
ATOM 1402 O O . GLU A 1 191 ? -1.318 12.228 -12.031 1.00 69.50 191 GLU A O 1
ATOM 1407 N N . GLY A 1 192 ? -0.969 12.415 -9.825 1.00 58.31 192 GLY A N 1
ATOM 1408 C CA . GLY A 1 192 ? -1.688 13.691 -9.644 1.00 58.31 192 GLY A CA 1
ATOM 1409 C C . GLY A 1 192 ? -2.878 13.639 -8.667 1.00 58.31 192 GLY A C 1
ATOM 1410 O O . GLY A 1 192 ? -3.307 12.559 -8.258 1.00 58.31 192 GLY A O 1
ATOM 1411 N N . PRO A 1 193 ? -3.417 14.801 -8.237 1.00 57.31 193 PRO A N 1
ATOM 1412 C CA . PRO A 1 193 ? -4.583 14.854 -7.362 1.00 57.31 193 PRO A CA 1
ATOM 1413 C C . PRO A 1 193 ? -5.877 14.623 -8.160 1.00 57.31 193 PRO A C 1
ATOM 1415 O O . PRO A 1 193 ? -6.251 15.432 -9.004 1.00 57.31 193 PRO A O 1
ATOM 1418 N N . GLY A 1 194 ? -6.590 13.545 -7.831 1.00 57.75 194 GLY A N 1
ATOM 1419 C CA . GLY A 1 194 ? -7.847 13.153 -8.478 1.00 57.75 194 GLY A CA 1
ATOM 1420 C C . GLY A 1 194 ? -7.573 12.168 -9.612 1.00 57.75 194 GLY A C 1
ATOM 1421 O O . GLY A 1 194 ? -6.770 12.425 -10.491 1.00 57.75 194 GLY A O 1
ATOM 1422 N N . VAL A 1 195 ? -8.164 10.986 -9.643 1.00 59.06 195 VAL A N 1
ATOM 1423 C CA . VAL A 1 195 ? -9.554 10.643 -9.363 1.00 59.06 195 VAL A CA 1
ATOM 1424 C C . VAL A 1 195 ? -9.559 9.178 -8.922 1.00 59.06 195 VAL A C 1
ATOM 1426 O O . VAL A 1 195 ? -8.938 8.341 -9.561 1.00 59.06 195 VAL A O 1
ATOM 1429 N N . ASP A 1 196 ? -10.225 8.878 -7.811 1.00 71.44 196 ASP A N 1
ATOM 1430 C CA . ASP A 1 196 ? -10.421 7.531 -7.254 1.00 71.44 196 ASP A CA 1
ATOM 1431 C C . ASP A 1 196 ? -9.275 6.906 -6.426 1.00 71.44 196 ASP A C 1
ATOM 1433 O O . ASP A 1 196 ? -8.332 6.299 -6.930 1.00 71.44 196 ASP A O 1
ATOM 1437 N N . PHE A 1 197 ? -9.459 6.959 -5.097 1.00 83.38 197 PHE A N 1
ATOM 1438 C CA . PHE A 1 197 ? -8.756 6.130 -4.107 1.00 83.38 197 PHE A CA 1
ATOM 1439 C C . PHE A 1 197 ? -8.692 4.668 -4.574 1.00 83.38 197 PHE A C 1
ATOM 1441 O O . PHE A 1 197 ? -9.742 4.069 -4.811 1.00 83.38 197 PHE A O 1
ATOM 1448 N N . GLY A 1 198 ? -7.478 4.120 -4.686 1.00 77.62 198 GLY A N 1
ATOM 1449 C CA . GLY A 1 198 ? -7.188 2.741 -5.094 1.00 77.62 198 GLY A CA 1
ATOM 1450 C C . GLY A 1 198 ? -6.810 2.530 -6.563 1.00 77.62 198 GLY A C 1
ATOM 1451 O O . GLY A 1 198 ? -5.923 1.723 -6.827 1.00 77.62 198 GLY A O 1
ATOM 1452 N N . THR A 1 199 ? -7.413 3.250 -7.517 1.00 81.06 199 THR A N 1
ATOM 1453 C CA . THR A 1 199 ? -7.285 2.946 -8.960 1.00 81.06 199 THR A CA 1
ATOM 1454 C C . THR A 1 199 ? -5.830 2.974 -9.432 1.00 81.06 199 THR A C 1
ATOM 1456 O O . THR A 1 199 ? -5.303 1.984 -9.943 1.00 81.06 199 THR A O 1
ATOM 1459 N N . LEU A 1 200 ? -5.145 4.097 -9.204 1.00 87.56 200 LEU A N 1
ATOM 1460 C CA . LEU A 1 200 ? -3.768 4.304 -9.665 1.00 87.56 200 LEU A CA 1
ATOM 1461 C C . LEU A 1 200 ? -2.766 3.378 -8.967 1.00 87.56 200 LEU A C 1
ATOM 1463 O O . LEU A 1 200 ? -1.770 2.983 -9.569 1.00 87.56 200 LEU A O 1
ATOM 1467 N N . TYR A 1 201 ? -3.051 2.982 -7.724 1.00 93.19 201 TYR A N 1
ATOM 1468 C CA . TYR A 1 201 ? -2.200 2.063 -6.972 1.00 93.19 201 TYR A CA 1
ATOM 1469 C C . TYR A 1 201 ? -2.102 0.709 -7.681 1.00 93.19 201 TYR A C 1
ATOM 1471 O O . TYR A 1 201 ? -1.005 0.294 -8.053 1.00 93.19 201 TYR A O 1
ATOM 1479 N N . TYR A 1 202 ? -3.234 0.052 -7.957 1.00 96.19 202 TYR A N 1
ATOM 1480 C CA . TYR A 1 202 ? -3.214 -1.274 -8.583 1.00 96.19 202 TYR A CA 1
ATOM 1481 C C . TYR A 1 202 ? -2.743 -1.235 -10.040 1.00 96.19 202 TYR A C 1
ATOM 1483 O O . TYR A 1 202 ? -2.000 -2.126 -10.455 1.00 96.19 202 TYR A O 1
ATOM 1491 N N . HIS A 1 203 ? -3.091 -0.194 -10.808 1.00 95.19 203 HIS A N 1
ATOM 1492 C CA . HIS A 1 203 ? -2.515 -0.002 -12.144 1.00 95.19 203 HIS A CA 1
ATOM 1493 C C . HIS A 1 203 ? -0.992 0.159 -12.097 1.00 95.19 203 HIS A C 1
ATOM 1495 O O . HIS A 1 203 ? -0.295 -0.435 -12.920 1.00 95.19 203 HIS A O 1
ATOM 1501 N N . GLY A 1 204 ? -0.470 0.898 -11.115 1.00 95.25 204 GLY A N 1
ATOM 1502 C CA . GLY A 1 204 ? 0.964 1.045 -10.891 1.00 95.25 204 GLY A CA 1
ATOM 1503 C C . GLY A 1 204 ? 1.651 -0.296 -10.634 1.00 95.25 204 GLY A C 1
ATOM 1504 O O . GLY A 1 204 ? 2.660 -0.592 -11.272 1.00 95.25 204 GLY A O 1
ATOM 1505 N N . LEU A 1 205 ? 1.081 -1.157 -9.783 1.00 97.56 205 LEU A N 1
ATOM 1506 C CA . LEU A 1 205 ? 1.653 -2.484 -9.507 1.00 97.56 205 LEU A CA 1
ATOM 1507 C C . LEU A 1 205 ? 1.745 -3.360 -10.761 1.00 97.56 205 LEU A C 1
ATOM 1509 O O . LEU A 1 205 ? 2.764 -4.023 -10.969 1.00 97.56 205 LEU A O 1
ATOM 1513 N N . LEU A 1 206 ? 0.717 -3.328 -11.619 1.00 97.62 206 LEU A N 1
ATOM 1514 C CA . LEU A 1 206 ? 0.705 -4.047 -12.901 1.00 97.62 206 LEU A CA 1
ATOM 1515 C C . LEU A 1 206 ? 1.802 -3.567 -13.863 1.00 97.62 206 LEU A C 1
ATOM 1517 O O . LEU A 1 206 ? 2.219 -4.327 -14.733 1.00 97.62 206 LEU A O 1
ATOM 1521 N N . GLN A 1 207 ? 2.258 -2.325 -13.705 1.00 97.56 207 GLN A N 1
ATOM 1522 C CA . GLN A 1 207 ? 3.292 -1.696 -14.525 1.00 97.56 207 GLN A CA 1
ATOM 1523 C C . GLN A 1 207 ? 4.692 -1.761 -13.893 1.00 97.56 207 GLN A C 1
ATOM 1525 O O . GLN A 1 207 ? 5.614 -1.160 -14.431 1.00 97.56 207 GLN A O 1
ATOM 1530 N N . GLY A 1 208 ? 4.874 -2.443 -12.755 1.00 97.81 208 GLY A N 1
ATOM 1531 C CA . GLY A 1 208 ? 6.159 -2.443 -12.041 1.00 97.81 208 GLY A CA 1
ATOM 1532 C C . GLY A 1 208 ? 6.466 -1.114 -11.336 1.00 97.81 208 GLY A C 1
ATOM 1533 O O . GLY A 1 208 ? 7.626 -0.788 -11.097 1.00 97.81 208 GLY A O 1
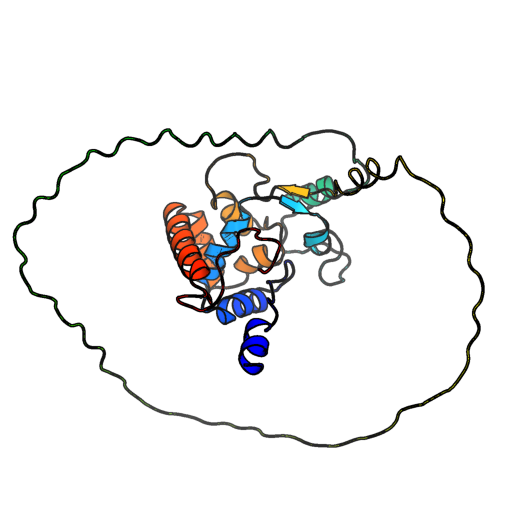ATOM 1534 N N . LYS A 1 209 ? 5.442 -0.306 -11.039 1.00 97.19 209 LYS A N 1
ATOM 1535 C CA . LYS A 1 209 ? 5.564 1.038 -10.453 1.00 97.19 209 LYS A CA 1
ATOM 1536 C C . LYS A 1 209 ? 5.146 1.107 -8.978 1.00 97.19 209 LYS A C 1
ATOM 1538 O O . LYS A 1 209 ? 4.771 2.171 -8.489 1.00 97.19 209 LYS A O 1
ATOM 1543 N N . GLY A 1 210 ? 5.199 -0.004 -8.244 1.00 96.44 210 GLY A N 1
ATOM 1544 C CA . GLY A 1 210 ? 5.044 0.015 -6.787 1.00 96.44 210 GLY A CA 1
ATOM 1545 C C . GLY A 1 210 ? 6.218 0.739 -6.121 1.00 96.44 210 GLY A C 1
ATOM 1546 O O . GLY A 1 210 ? 7.372 0.382 -6.364 1.00 96.44 210 GLY A O 1
ATOM 1547 N N . ILE A 1 211 ? 5.952 1.748 -5.281 1.00 95.62 211 ILE A N 1
ATOM 1548 C CA . ILE A 1 211 ? 7.003 2.536 -4.599 1.00 95.62 211 ILE A CA 1
ATOM 1549 C C . ILE A 1 211 ? 7.690 1.710 -3.505 1.00 95.62 211 ILE A C 1
ATOM 1551 O O . ILE A 1 211 ? 8.921 1.691 -3.415 1.00 95.62 211 ILE A O 1
ATOM 1555 N N . LEU A 1 212 ? 6.917 0.982 -2.696 1.00 96.62 212 LEU A N 1
ATOM 1556 C CA . LEU A 1 212 ? 7.453 0.055 -1.703 1.00 96.62 212 LEU A CA 1
ATOM 1557 C C . LEU A 1 212 ? 7.729 -1.315 -2.312 1.00 96.62 212 LEU A C 1
ATOM 1559 O O . LEU A 1 212 ? 7.002 -1.770 -3.194 1.00 96.62 212 LEU A O 1
ATOM 1563 N N . TYR A 1 213 ? 8.765 -1.993 -1.812 1.00 97.44 213 TYR A N 1
ATOM 1564 C CA . TYR A 1 213 ? 9.050 -3.366 -2.231 1.00 97.44 213 TYR A CA 1
ATOM 1565 C C . TYR A 1 213 ? 7.877 -4.273 -1.864 1.00 97.44 213 TYR A C 1
ATOM 1567 O O . TYR A 1 213 ? 7.368 -4.982 -2.724 1.00 97.44 213 TYR A O 1
ATOM 1575 N N . ALA A 1 214 ? 7.378 -4.155 -0.629 1.00 97.25 214 ALA A N 1
ATOM 1576 C CA . ALA A 1 214 ? 6.230 -4.923 -0.153 1.00 97.25 214 ALA A CA 1
ATOM 1577 C C . ALA A 1 214 ? 4.976 -4.747 -1.035 1.00 97.25 214 ALA A C 1
ATOM 1579 O O . ALA A 1 214 ? 4.248 -5.712 -1.256 1.00 97.25 214 ALA A O 1
ATOM 1580 N N . ASP A 1 215 ? 4.753 -3.551 -1.597 1.00 97.75 215 ASP A N 1
ATOM 1581 C CA . ASP A 1 215 ? 3.655 -3.314 -2.542 1.00 97.75 215 ASP A CA 1
ATOM 1582 C C . ASP A 1 215 ? 3.879 -4.077 -3.855 1.00 97.75 215 ASP A C 1
ATOM 1584 O O . ASP A 1 215 ? 2.994 -4.784 -4.339 1.00 97.75 215 ASP A O 1
ATOM 1588 N N . GLN A 1 216 ? 5.082 -3.971 -4.431 1.00 98.12 216 GLN A N 1
ATOM 1589 C CA . GLN A 1 216 ? 5.400 -4.640 -5.694 1.00 98.12 216 GLN A CA 1
ATOM 1590 C C . GLN A 1 216 ? 5.355 -6.174 -5.562 1.00 98.12 216 GLN A C 1
ATOM 1592 O O . GLN A 1 216 ? 4.987 -6.863 -6.519 1.00 98.12 216 GLN A O 1
ATOM 1597 N N . GLN A 1 217 ? 5.630 -6.707 -4.366 1.00 98.25 217 GLN A N 1
ATOM 1598 C CA . GLN A 1 217 ? 5.562 -8.137 -4.063 1.00 98.25 217 GLN A CA 1
ATOM 1599 C C . GLN A 1 217 ? 4.148 -8.729 -4.142 1.00 98.25 217 GLN A C 1
ATOM 1601 O O . GLN A 1 217 ? 4.016 -9.941 -4.316 1.00 98.25 217 GLN A O 1
ATOM 1606 N N . LEU A 1 218 ? 3.082 -7.919 -4.144 1.00 98.31 218 LEU A N 1
ATOM 1607 C CA . LEU A 1 218 ? 1.723 -8.412 -4.414 1.00 98.31 218 LEU A CA 1
ATOM 1608 C C . LEU A 1 218 ? 1.583 -9.045 -5.808 1.00 98.31 218 LEU A C 1
ATOM 1610 O O . LEU A 1 218 ? 0.698 -9.874 -6.021 1.00 98.31 218 LEU A O 1
ATOM 1614 N N . MET A 1 219 ? 2.480 -8.716 -6.740 1.00 98.31 219 MET A N 1
ATOM 1615 C CA . MET A 1 219 ? 2.531 -9.321 -8.073 1.00 98.31 219 MET A CA 1
ATOM 1616 C C . MET A 1 219 ? 3.296 -10.652 -8.131 1.00 98.31 219 MET A C 1
ATOM 1618 O O . MET A 1 219 ? 3.199 -11.350 -9.142 1.00 98.31 219 MET A O 1
ATOM 1622 N N . ALA A 1 220 ? 4.033 -11.019 -7.076 1.00 97.31 220 ALA A N 1
ATOM 1623 C CA . ALA A 1 220 ? 4.819 -12.254 -7.027 1.00 97.31 220 ALA A CA 1
ATOM 1624 C C . ALA A 1 220 ? 3.957 -13.503 -6.753 1.00 97.31 220 ALA A C 1
ATOM 1626 O O . ALA A 1 220 ? 4.283 -14.593 -7.223 1.00 97.31 220 ALA A O 1
ATOM 1627 N N . GLY A 1 221 ? 2.854 -13.355 -6.012 1.00 97.06 221 GLY A N 1
ATOM 1628 C CA . GLY A 1 221 ? 1.935 -14.444 -5.665 1.00 97.06 221 GLY A CA 1
ATOM 1629 C C . GLY A 1 221 ? 0.862 -14.676 -6.722 1.00 97.06 221 GLY A C 1
ATOM 1630 O O . GLY A 1 221 ? 0.419 -13.736 -7.380 1.00 97.06 221 GLY A O 1
ATOM 1631 N N . VAL A 1 222 ? 0.421 -15.930 -6.880 1.00 97.31 222 VAL A N 1
ATOM 1632 C CA . VAL A 1 222 ? -0.623 -16.312 -7.853 1.00 97.31 222 VAL A CA 1
ATOM 1633 C C . VAL A 1 222 ? -1.998 -15.773 -7.455 1.00 97.31 222 VAL A C 1
ATOM 1635 O O . VAL A 1 222 ? -2.694 -15.221 -8.301 1.00 97.31 222 VAL A O 1
ATOM 1638 N N . GLU A 1 223 ? -2.369 -15.873 -6.182 1.00 97.88 223 GLU A N 1
ATOM 1639 C CA . GLU A 1 223 ? -3.658 -15.380 -5.687 1.00 97.88 223 GLU A CA 1
ATOM 1640 C C . GLU A 1 223 ? -3.669 -13.853 -5.562 1.00 97.88 223 GLU A C 1
ATOM 1642 O O . GLU A 1 223 ? -4.564 -13.174 -6.067 1.00 97.88 223 GLU A O 1
ATOM 1647 N N . THR A 1 224 ? -2.623 -13.264 -4.977 1.00 98.44 224 THR A N 1
ATOM 1648 C CA . THR A 1 224 ? -2.545 -11.808 -4.798 1.00 98.44 224 THR A CA 1
ATOM 1649 C C . THR A 1 224 ? -2.561 -11.053 -6.126 1.00 98.44 224 THR A C 1
ATOM 1651 O O . THR A 1 224 ? -3.265 -10.050 -6.239 1.00 98.44 224 THR A O 1
ATOM 1654 N N . ARG A 1 225 ? -1.896 -11.556 -7.180 1.00 98.25 225 ARG A N 1
ATOM 1655 C CA . ARG A 1 225 ? -1.967 -10.927 -8.514 1.00 98.25 225 ARG A CA 1
ATOM 1656 C C . ARG A 1 225 ? -3.359 -11.003 -9.144 1.00 98.25 225 ARG A C 1
ATOM 1658 O O . ARG A 1 225 ? -3.671 -10.161 -9.985 1.00 98.25 225 ARG A O 1
ATOM 1665 N N . ILE A 1 226 ? -4.179 -12.003 -8.800 1.00 98.44 226 ILE A N 1
ATOM 1666 C CA . ILE A 1 226 ? -5.570 -12.087 -9.272 1.00 98.44 226 ILE A CA 1
ATOM 1667 C C . ILE A 1 226 ? -6.360 -10.930 -8.663 1.00 98.44 226 ILE A C 1
ATOM 1669 O O . ILE A 1 226 ? -7.012 -10.192 -9.402 1.00 98.44 226 ILE A O 1
ATOM 1673 N N . TRP A 1 227 ? -6.216 -10.698 -7.357 1.00 98.50 227 TRP A N 1
ATOM 1674 C CA . TRP A 1 227 ? -6.870 -9.580 -6.673 1.00 98.50 227 TRP A CA 1
ATOM 1675 C C . TRP A 1 227 ? -6.362 -8.216 -7.139 1.00 98.50 227 TRP A C 1
ATOM 1677 O O . TRP A 1 227 ? -7.177 -7.334 -7.392 1.00 98.50 227 TRP A O 1
ATOM 1687 N N . VAL A 1 228 ? -5.053 -8.052 -7.366 1.00 98.31 228 VAL A N 1
ATOM 1688 C CA . VAL A 1 228 ? -4.505 -6.813 -7.950 1.00 98.31 228 VAL A CA 1
ATOM 1689 C C . VAL A 1 228 ? -5.136 -6.523 -9.316 1.00 98.31 228 VAL A C 1
ATOM 1691 O O . VAL A 1 228 ? -5.557 -5.397 -9.572 1.00 98.31 228 VAL A O 1
ATOM 1694 N N . ARG A 1 229 ? -5.268 -7.530 -10.192 1.00 98.12 229 ARG A N 1
ATOM 1695 C CA . ARG A 1 229 ? -5.930 -7.365 -11.501 1.00 98.12 229 ARG A CA 1
ATOM 1696 C C . ARG A 1 229 ? -7.415 -7.051 -11.367 1.00 98.12 229 ARG A C 1
ATOM 1698 O O . ARG A 1 229 ? -7.915 -6.208 -12.109 1.00 98.12 229 ARG A O 1
ATOM 1705 N N . ALA A 1 230 ? -8.105 -7.715 -10.443 1.00 97.75 230 ALA A N 1
ATOM 1706 C CA . ALA A 1 230 ? -9.522 -7.485 -10.192 1.00 97.75 230 ALA A CA 1
ATOM 1707 C C . ALA A 1 230 ? -9.766 -6.049 -9.710 1.00 97.75 230 ALA A C 1
ATOM 1709 O O . ALA A 1 230 ? -10.592 -5.348 -10.285 1.00 97.75 230 ALA A O 1
ATOM 1710 N N . TYR A 1 231 ? -8.992 -5.573 -8.734 1.00 97.19 231 TYR A N 1
ATOM 1711 C CA . TYR A 1 231 ? -9.111 -4.213 -8.207 1.00 97.19 231 TYR A CA 1
ATOM 1712 C C . TYR A 1 231 ? -8.652 -3.132 -9.190 1.00 97.19 231 TYR A C 1
ATOM 1714 O O . TYR A 1 231 ? -9.236 -2.053 -9.208 1.00 97.19 231 TYR A O 1
ATOM 1722 N N . ALA A 1 232 ? -7.664 -3.415 -10.047 1.00 95.44 232 ALA A N 1
ATOM 1723 C CA . ALA A 1 232 ? -7.310 -2.523 -11.155 1.00 95.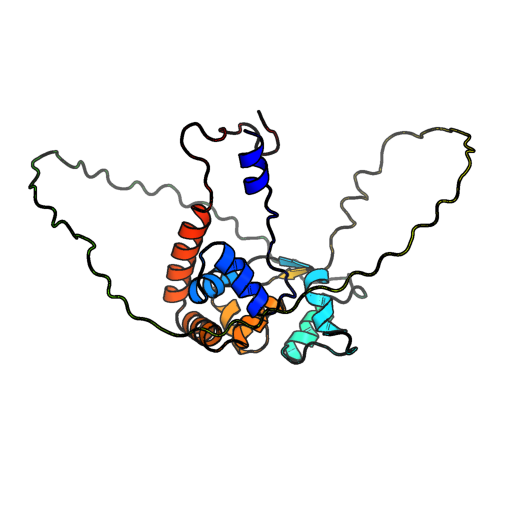44 232 ALA A CA 1
ATOM 1724 C C . ALA A 1 232 ? -8.423 -2.420 -12.215 1.00 95.44 232 ALA A C 1
ATOM 1726 O O . ALA A 1 232 ? -8.488 -1.435 -12.938 1.00 95.44 232 ALA A O 1
ATOM 1727 N N . SER A 1 233 ? -9.279 -3.439 -12.337 1.00 95.25 233 SER A N 1
ATOM 1728 C CA . SER A 1 233 ? -10.348 -3.476 -13.346 1.00 95.25 233 SER A CA 1
ATOM 1729 C C . SER A 1 233 ? -11.688 -2.961 -12.816 1.00 95.25 233 SER A C 1
ATOM 1731 O O . SER A 1 233 ? -12.482 -2.418 -13.580 1.00 95.25 233 SER A O 1
ATOM 1733 N N . ASP A 1 234 ? -11.954 -3.137 -11.520 1.00 94.69 234 ASP A N 1
ATOM 1734 C CA . ASP A 1 234 ? -13.209 -2.763 -10.871 1.00 94.69 234 ASP A CA 1
ATOM 1735 C C . ASP A 1 234 ? -12.945 -2.016 -9.556 1.00 94.69 234 ASP A C 1
ATOM 1737 O O . ASP A 1 234 ? -12.686 -2.593 -8.493 1.00 94.69 234 ASP A O 1
ATOM 1741 N N . ILE A 1 235 ? -13.076 -0.692 -9.625 1.00 90.31 235 ILE A N 1
ATOM 1742 C CA . ILE A 1 235 ? -12.890 0.186 -8.472 1.00 90.31 235 ILE A CA 1
ATOM 1743 C C . ILE A 1 235 ? -13.990 0.034 -7.412 1.00 90.31 235 ILE A C 1
ATOM 1745 O O . ILE A 1 235 ? -13.760 0.277 -6.225 1.00 90.31 235 ILE A O 1
ATOM 1749 N N . SER A 1 236 ? -15.194 -0.380 -7.811 1.00 93.94 236 SER A N 1
ATOM 1750 C CA . SER A 1 236 ? -16.314 -0.587 -6.887 1.00 93.94 236 SER A CA 1
ATOM 1751 C C . SER A 1 236 ? -16.120 -1.860 -6.070 1.00 93.94 236 SER A C 1
ATOM 1753 O O . SER A 1 236 ? -16.472 -1.891 -4.887 1.00 93.94 236 SER A O 1
ATOM 1755 N N . LEU A 1 237 ? -15.534 -2.896 -6.675 1.00 95.94 237 LEU A N 1
ATOM 1756 C CA . LEU A 1 237 ? -15.091 -4.098 -5.975 1.00 95.94 237 LEU A CA 1
ATOM 1757 C C . LEU A 1 237 ? -14.036 -3.750 -4.921 1.00 95.94 237 LEU A C 1
ATOM 1759 O O . LEU A 1 237 ? -14.226 -4.077 -3.750 1.00 95.94 237 LEU A O 1
ATOM 1763 N N . PHE A 1 238 ? -12.994 -3.007 -5.308 1.00 95.69 238 PHE A N 1
ATOM 1764 C CA . PHE A 1 238 ? -11.970 -2.554 -4.366 1.00 95.69 238 PHE A CA 1
ATOM 1765 C C . PHE A 1 238 ? -12.564 -1.775 -3.189 1.00 95.69 238 PHE A C 1
ATOM 1767 O O . PHE A 1 238 ? -12.301 -2.107 -2.037 1.00 95.69 238 PHE A O 1
ATOM 1774 N N . ARG A 1 239 ? -13.382 -0.747 -3.452 1.00 94.25 239 ARG A N 1
ATOM 1775 C CA . ARG A 1 239 ? -13.947 0.108 -2.392 1.00 94.25 239 ARG A CA 1
ATOM 1776 C C . ARG A 1 239 ? -14.785 -0.679 -1.392 1.00 94.25 239 ARG A C 1
ATOM 1778 O O . ARG A 1 239 ? -14.729 -0.403 -0.195 1.00 94.25 239 ARG A O 1
ATOM 1785 N N . ARG A 1 240 ? -15.555 -1.652 -1.882 1.00 96.81 240 ARG A N 1
ATOM 1786 C CA . ARG A 1 240 ? -16.372 -2.536 -1.047 1.00 96.81 240 ARG A CA 1
ATOM 1787 C C . ARG A 1 240 ? -15.500 -3.400 -0.145 1.00 96.81 240 ARG A C 1
ATOM 1789 O O . ARG A 1 240 ? -15.712 -3.405 1.064 1.00 96.81 240 ARG A O 1
ATOM 1796 N N . ASP A 1 241 ? -14.517 -4.083 -0.720 1.00 98.19 241 ASP A N 1
ATOM 1797 C CA . ASP A 1 241 ? -13.645 -4.990 0.027 1.00 98.19 241 ASP A CA 1
ATOM 1798 C C . ASP A 1 241 ? -12.762 -4.222 1.015 1.00 98.19 241 ASP A C 1
ATOM 1800 O O . ASP A 1 241 ? -12.637 -4.628 2.168 1.00 98.19 241 ASP A O 1
ATOM 1804 N N . TYR A 1 242 ? -12.255 -3.053 0.616 1.00 97.38 242 TYR A N 1
ATOM 1805 C CA . TYR A 1 242 ? -11.519 -2.154 1.500 1.00 97.38 242 TYR A CA 1
ATOM 1806 C C . TYR A 1 242 ? -12.361 -1.717 2.703 1.00 97.38 242 TYR A C 1
ATOM 1808 O O . TYR A 1 242 ? -11.891 -1.767 3.837 1.00 97.38 242 TYR A O 1
ATOM 1816 N N . ALA A 1 243 ? -13.620 -1.318 2.487 1.00 97.50 243 ALA A N 1
ATOM 1817 C CA . ALA A 1 243 ? -14.513 -0.923 3.575 1.00 97.50 243 ALA A CA 1
ATOM 1818 C C . ALA A 1 243 ? -14.783 -2.085 4.545 1.00 97.50 243 ALA A C 1
ATOM 1820 O O . ALA A 1 243 ? -14.717 -1.896 5.761 1.00 97.50 243 ALA A O 1
ATOM 1821 N N . LEU A 1 244 ? -15.023 -3.293 4.024 1.00 98.38 244 LEU A N 1
ATOM 1822 C CA . LEU A 1 244 ? -15.215 -4.494 4.842 1.00 98.38 244 LEU A CA 1
ATOM 1823 C C . LEU A 1 244 ? -13.953 -4.848 5.640 1.00 98.38 244 LEU A C 1
ATOM 1825 O O . LEU A 1 244 ? -14.036 -5.106 6.844 1.00 98.38 244 LEU A O 1
ATOM 1829 N N . ALA A 1 245 ? -12.782 -4.794 5.006 1.00 98.19 245 ALA A N 1
ATOM 1830 C CA . ALA A 1 245 ? -11.511 -5.059 5.665 1.00 98.19 245 ALA A CA 1
ATOM 1831 C C . ALA A 1 245 ? -11.199 -4.009 6.746 1.00 98.19 245 ALA A C 1
ATOM 1833 O O . ALA A 1 245 ? -10.757 -4.367 7.837 1.00 98.19 245 ALA A O 1
ATOM 1834 N N . MET A 1 246 ? -11.503 -2.729 6.505 1.00 97.62 246 MET A N 1
ATOM 1835 C CA . MET A 1 246 ? -11.362 -1.660 7.501 1.00 97.62 246 MET A CA 1
ATOM 1836 C C . MET A 1 246 ? -12.334 -1.818 8.677 1.00 97.62 246 MET A C 1
ATOM 1838 O O . MET A 1 246 ? -11.941 -1.593 9.822 1.00 97.62 246 MET A O 1
ATOM 1842 N N . MET A 1 247 ? -13.575 -2.258 8.439 1.00 97.75 247 MET A N 1
ATOM 1843 C CA . MET A 1 247 ? -14.511 -2.604 9.517 1.00 97.75 247 MET A CA 1
ATOM 1844 C C . MET A 1 247 ? -13.970 -3.755 10.371 1.00 97.75 247 MET A C 1
ATOM 1846 O O . MET A 1 247 ? -13.954 -3.659 11.598 1.00 97.75 247 MET A O 1
ATOM 1850 N N . LYS A 1 248 ? -13.461 -4.816 9.738 1.00 96.62 248 LYS A N 1
ATOM 1851 C CA . LYS A 1 248 ? -12.824 -5.938 10.437 1.00 96.62 248 LYS A CA 1
ATOM 1852 C C . LYS A 1 248 ? -11.599 -5.488 11.237 1.00 96.62 248 LYS A C 1
ATOM 1854 O O . LYS A 1 248 ? -11.478 -5.842 12.408 1.00 96.62 248 LYS A O 1
ATOM 1859 N N . LEU A 1 249 ? -10.745 -4.648 10.648 1.00 94.81 249 LEU A N 1
ATOM 1860 C CA . LEU A 1 249 ? -9.580 -4.049 11.304 1.00 94.81 249 LEU A CA 1
ATOM 1861 C C . LEU A 1 249 ? -9.973 -3.222 12.532 1.00 94.81 249 LEU A C 1
ATOM 1863 O O . LEU A 1 249 ? -9.327 -3.333 13.572 1.00 94.81 249 LEU A O 1
ATOM 1867 N N . SER A 1 250 ? -11.058 -2.449 12.438 1.00 93.75 250 SER A N 1
ATOM 1868 C CA . SER A 1 250 ? -11.558 -1.619 13.541 1.00 93.75 250 SER A CA 1
ATOM 1869 C C . SER A 1 250 ? -12.043 -2.425 14.748 1.00 93.75 250 SER A C 1
ATOM 1871 O O . SER A 1 250 ? -12.065 -1.902 15.857 1.00 93.75 250 SER A O 1
ATOM 1873 N N . ASN A 1 251 ? -12.391 -3.699 14.547 1.00 92.62 251 ASN A N 1
ATOM 1874 C CA . ASN A 1 251 ? -12.876 -4.590 15.596 1.00 92.62 251 ASN A CA 1
ATOM 1875 C C . ASN A 1 251 ? -11.757 -5.437 16.236 1.00 92.62 251 ASN A C 1
ATOM 1877 O O . ASN A 1 251 ? -12.017 -6.286 17.092 1.00 92.62 251 ASN A O 1
ATOM 1881 N N . LEU A 1 252 ? -10.494 -5.243 15.839 1.00 89.62 252 LEU A N 1
ATOM 1882 C CA . LEU A 1 252 ? -9.386 -6.005 16.406 1.00 89.62 252 LEU A CA 1
ATOM 1883 C C . LEU A 1 252 ? -9.077 -5.570 17.835 1.00 89.62 252 LEU A C 1
ATOM 1885 O O . LEU A 1 252 ? -8.619 -4.455 18.075 1.00 89.62 252 LEU A O 1
ATOM 1889 N N . ARG A 1 253 ? -9.236 -6.511 18.774 1.00 87.25 253 ARG A N 1
ATOM 1890 C CA . ARG A 1 253 ? -8.818 -6.375 20.183 1.00 87.25 253 ARG A CA 1
ATOM 1891 C C . ARG A 1 253 ? -9.357 -5.097 20.850 1.00 87.25 253 ARG A C 1
ATOM 1893 O O . ARG A 1 253 ? -8.683 -4.506 21.693 1.00 87.25 253 ARG A O 1
ATOM 1900 N N . VAL A 1 254 ? -10.562 -4.672 20.465 1.00 90.88 254 VAL A N 1
ATOM 1901 C CA . VAL A 1 254 ? -11.228 -3.501 21.047 1.00 90.88 254 VAL A CA 1
ATOM 1902 C C . VAL A 1 254 ? -11.529 -3.762 22.521 1.00 90.88 254 VAL A C 1
ATOM 1904 O O . VAL A 1 254 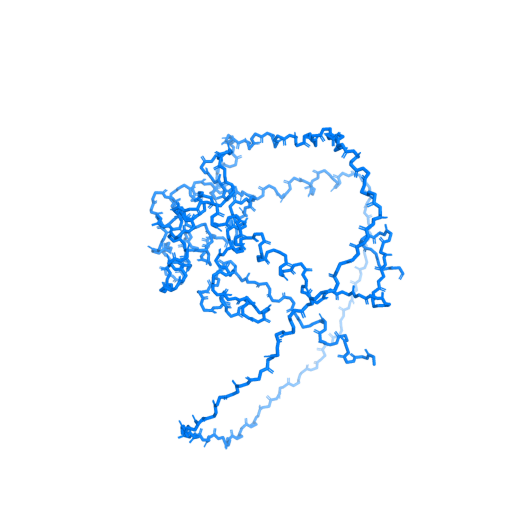? -11.974 -4.846 22.897 1.00 90.88 254 VAL A O 1
ATOM 1907 N N . LEU A 1 255 ? -11.290 -2.756 23.362 1.00 92.44 255 LEU A N 1
ATOM 1908 C CA . LEU A 1 255 ? -11.654 -2.798 24.775 1.00 92.44 255 LEU A CA 1
ATOM 1909 C C . LEU A 1 255 ? -13.129 -2.404 24.925 1.00 92.44 255 LEU A C 1
ATOM 1911 O O . LEU A 1 255 ? -13.530 -1.330 24.478 1.00 92.44 255 LEU A O 1
ATOM 1915 N N . THR A 1 256 ? -13.934 -3.270 25.542 1.00 92.38 256 THR A N 1
ATOM 1916 C CA . THR A 1 256 ? -15.382 -3.067 25.711 1.00 92.38 256 THR A CA 1
ATOM 1917 C C . THR A 1 256 ? -15.819 -3.203 27.170 1.00 92.38 256 THR A C 1
ATOM 1919 O O . THR A 1 256 ? -15.153 -3.852 27.985 1.00 92.38 256 THR A O 1
ATOM 1922 N N . GLY A 1 257 ? -16.986 -2.641 27.494 1.00 91.06 257 GLY A N 1
ATOM 1923 C CA . GLY A 1 257 ? -17.568 -2.702 28.835 1.00 91.06 257 GLY A CA 1
ATOM 1924 C C . GLY A 1 257 ? -16.739 -1.908 29.844 1.00 91.06 257 GLY A C 1
ATOM 1925 O O . GLY A 1 257 ? -16.407 -0.752 29.607 1.00 91.06 257 GLY A O 1
ATOM 1926 N N . SER A 1 258 ? -16.390 -2.536 30.963 1.00 93.00 258 SER A N 1
ATOM 1927 C CA . SER A 1 258 ? -15.530 -1.950 31.998 1.00 93.00 258 SER A CA 1
ATOM 1928 C C . SER A 1 258 ? -14.028 -2.067 31.698 1.00 93.00 258 SER A C 1
ATOM 1930 O O . SER A 1 258 ? -13.207 -1.670 32.522 1.00 93.00 258 SER A O 1
ATOM 1932 N N . THR A 1 259 ? -13.646 -2.616 30.539 1.00 92.12 259 THR A N 1
ATOM 1933 C CA . THR A 1 259 ? -12.239 -2.738 30.139 1.00 92.12 259 THR A CA 1
ATOM 1934 C C . THR A 1 259 ? -11.774 -1.439 29.478 1.00 92.12 259 THR A C 1
ATOM 1936 O O . THR A 1 259 ? -12.343 -1.021 28.474 1.00 92.12 259 THR A O 1
ATOM 1939 N N . GLY A 1 260 ? -10.709 -0.820 29.996 1.00 89.81 260 GLY A N 1
ATOM 1940 C CA . GLY A 1 260 ? -10.160 0.433 29.461 1.00 89.81 260 GLY A CA 1
ATOM 1941 C C . GLY A 1 260 ? -10.760 1.691 30.103 1.00 89.81 260 GLY A C 1
ATOM 1942 O O . GLY A 1 260 ? -11.246 1.645 31.227 1.00 89.81 260 GLY A O 1
ATOM 1943 N N . GLN A 1 261 ? -10.673 2.832 29.409 1.00 90.94 261 GLN A N 1
ATOM 1944 C CA . GLN A 1 261 ? -11.199 4.120 29.881 1.00 90.94 261 GLN A CA 1
ATOM 1945 C C . GLN A 1 261 ? -11.502 5.075 28.722 1.00 90.94 261 GLN A C 1
ATOM 1947 O O . GLN A 1 261 ? -10.849 5.016 27.676 1.00 90.94 261 GLN A O 1
ATOM 1952 N N . VAL A 1 262 ? -12.424 6.015 28.938 1.00 92.75 262 VAL A N 1
ATOM 1953 C CA . VAL A 1 262 ? -12.631 7.154 28.033 1.00 92.75 262 VAL A CA 1
ATOM 1954 C C . VAL A 1 262 ? -11.599 8.230 28.367 1.00 92.75 262 VAL A C 1
ATOM 1956 O O . VAL A 1 262 ? -11.612 8.797 29.458 1.00 92.75 262 VAL A O 1
ATOM 1959 N N . ARG A 1 263 ? -10.670 8.499 27.443 1.00 93.81 263 ARG A N 1
ATOM 1960 C CA . ARG A 1 263 ? -9.615 9.502 27.651 1.00 93.81 263 ARG A CA 1
ATOM 1961 C C . ARG A 1 263 ? -10.137 10.907 27.357 1.00 93.81 263 ARG A C 1
ATOM 1963 O O . ARG A 1 263 ? -10.599 11.166 26.252 1.00 93.81 263 ARG A O 1
ATOM 1970 N N . LEU A 1 264 ? -9.956 11.825 28.307 1.00 94.94 264 LEU A N 1
ATOM 1971 C CA . LEU A 1 264 ? -10.139 13.266 28.076 1.00 94.94 264 LEU A CA 1
ATOM 1972 C C . LEU A 1 264 ? -8.958 13.874 27.304 1.00 94.94 264 LEU A C 1
ATOM 1974 O O . LEU A 1 264 ? -9.121 14.811 26.530 1.00 94.94 264 LEU A O 1
ATOM 1978 N N . HIS A 1 265 ? -7.766 13.299 27.485 1.00 95.75 265 HIS A N 1
ATOM 1979 C CA . HIS A 1 265 ? -6.554 13.663 26.760 1.00 95.75 265 HIS A CA 1
ATOM 1980 C C . HIS A 1 265 ? -5.926 12.403 26.157 1.00 95.75 265 HIS A C 1
ATOM 1982 O O . HIS A 1 265 ? -5.429 11.553 26.890 1.00 95.75 265 HIS A O 1
ATOM 1988 N N . CYS A 1 266 ? -5.919 12.265 24.825 1.00 94.19 266 CYS A N 1
ATOM 1989 C CA . CYS A 1 266 ? -5.457 11.040 24.150 1.00 94.19 266 CYS A CA 1
ATOM 1990 C C . CYS A 1 266 ? -4.000 10.663 24.472 1.00 94.19 266 CYS A C 1
ATOM 1992 O O . CYS A 1 266 ? -3.673 9.475 24.508 1.00 94.19 266 CYS A O 1
ATOM 1994 N N . SER A 1 267 ? -3.152 11.663 24.729 1.00 95.38 267 SER A N 1
ATOM 1995 C CA . SER A 1 267 ? -1.725 11.518 25.039 1.00 95.38 267 SER A CA 1
ATOM 1996 C C . SER A 1 267 ? -1.424 11.174 26.500 1.00 95.38 267 SER A C 1
ATOM 1998 O O . SER A 1 267 ? -0.264 10.942 26.834 1.00 95.38 267 SER A O 1
ATOM 2000 N N . LYS A 1 268 ? -2.434 11.138 27.379 1.00 92.25 268 LYS A N 1
ATOM 2001 C CA . LYS A 1 268 ? -2.266 10.834 28.804 1.00 92.25 268 LYS A CA 1
ATOM 2002 C C . LYS A 1 268 ? -3.200 9.704 29.227 1.00 92.25 268 LYS A C 1
ATOM 2004 O O . LYS A 1 268 ? -4.315 9.565 28.727 1.00 92.25 268 LYS A O 1
ATOM 2009 N N . VAL A 1 269 ? -2.723 8.880 30.150 1.00 88.62 269 VAL A N 1
ATOM 2010 C CA . VAL A 1 269 ? -3.578 7.948 30.889 1.00 88.62 269 VAL A CA 1
ATOM 2011 C C . VAL A 1 269 ? -4.164 8.735 32.063 1.00 88.62 269 VAL A C 1
ATOM 2013 O O . VAL A 1 269 ? -3.447 9.548 32.648 1.00 88.62 269 VAL A O 1
ATOM 2016 N N . ALA A 1 270 ? -5.467 8.572 32.304 1.00 78.19 270 ALA A N 1
ATOM 2017 C CA . ALA A 1 270 ? -6.144 9.113 33.479 1.00 78.19 270 ALA A CA 1
ATOM 2018 C C . ALA A 1 270 ? -5.549 8.563 34.783 1.00 78.19 270 ALA A C 1
ATOM 2020 O O . ALA A 1 270 ? -5.047 7.415 34.757 1.00 78.19 270 ALA A O 1
#

Radius of gyration: 27.66 Å; Cα contacts (8 Å, |Δi|>4): 194; chains: 1; bounding box: 86×72×54 Å

Mean predicted aligned error: 17.34 Å

InterPro domains:
  IPR000823 Plant peroxidase [PTHR31517] (12-90)
  IPR002016 Haem peroxidase [PF00141] (13-91)
  IPR002016 Haem peroxidase [PS50873] (1-270)
  IPR010255 Haem peroxidase superfamily [SSF48113] (14-270)
  IPR019793 Peroxidases heam-ligand binding site [PS00435] (37-47)

Solvent-accessible surface area (backbone atoms only — not comparable to full-atom values): 17917 Å² total; per-residue (Å²): 121,74,71,63,54,61,63,72,63,56,68,89,73,69,75,55,50,77,28,52,49,69,58,42,50,50,54,37,40,78,73,76,37,53,63,65,43,44,56,33,56,57,38,60,52,28,54,59,73,45,52,40,86,67,37,47,50,44,66,46,38,26,94,79,64,70,34,50,39,86,71,46,29,69,70,55,51,51,53,53,49,62,61,56,43,83,88,64,90,70,84,87,78,80,80,73,79,75,80,77,80,71,74,75,76,84,74,81,70,79,85,73,81,80,79,91,75,81,86,78,92,81,81,85,84,83,81,89,82,81,84,88,89,83,90,88,84,88,83,86,83,89,87,84,88,85,90,82,89,85,84,87,85,88,84,83,88,83,90,83,85,90,85,90,82,84,87,86,80,85,92,72,72,79,70,62,69,76,70,75,71,85,65,52,61,44,52,54,44,71,93,51,93,77,79,64,90,33,41,65,44,34,48,26,41,78,60,26,53,37,77,35,53,34,60,39,28,41,64,75,42,78,67,41,34,50,48,41,51,48,33,48,74,32,60,68,59,36,55,51,49,29,52,52,42,49,54,55,58,69,60,59,87,64,72,60,88,87,46,81,80,90,65,94,46,89,93,50,84,133

Organism: Populus trichocarpa (NCBI:txid3694)

Secondary structure (DSSP, 8-state):
-HHHHHHHTS---PPPTT--HHHHHHHHHTTT--HHHHHHHHGGGGSSEEEGGGTHHHHH-GGGSSS--TTS-HHHHHHHHHHS-GGG--------------PPP-----------------------------------------------------------------SSTTTTSSSS----EEESSTT-S-S-TTHHHHHHHHTT--SSHHHHGGGTSHHHHHHHHHHHH-HHHHHHHHHHHHHHHHTTT---TTSS---SSTTS--

Sequence (270 aa):
MALFLSEILQHIKLPSPNADLSETLASFASRGFDERETVSLLGGHSIGVIHCKFFQNRLYNFSWTNKPDPSLDTGFLSLLRSRCNNNNSSKEASPSPSPSFKAPPPSSAPSTSFDGTKSPSTAPSLSCSGSPSSSSSTSEMRVSPSSSTAPSPSLKGSISSPHSSSAPSSASFEDSLLSTLEEPGMNMAYEGPGVDFGTLYYHGLLQGKGILYADQQLMAGVETRIWVRAYASDISLFRRDYALAMMKLSNLRVLTGSTGQVRLHCSKVA

pLDDT: mean 71.13, std 26.88, range [28.66, 98.5]

Nearest PDB structures (foldseek):
  1qo4-assembly1_A  TM=9.245E-01  e=5.864E-10  Arabidopsis thaliana
  1fhf-assembly1_A  TM=9.156E-01  e=1.935E-09  Glycine max
  4cuo-assembly1_A-2  TM=9.181E-01  e=5.424E-09  Ficus benghalensis
  3hdl-assembly1_A  TM=9.080E-01  e=1.521E-08  Roystonea regia
  4usc-assembly1_B  TM=9.160E-01  e=5.298E-08  Trachycarpus fortunei

Foldseek 3Di:
DVVVVVVVPPDPPDDALADFQVSQQVSVVVQVDHLLLSLLQVLQLLFDKDFLVRQVCQLAQPPNPRHHNPLADPVLSVVSCVLQPPPDPDDDDDADPDPPPPPDDPDPDDPPPDDDDDDDDDDDDDDDDDDDDDDDDDDDDDDDDDDDDDDDDDDDDDDDDDDDDDDDDDDDPPVVVVPPPPRRMATSNNVGDDDARSQVLLVCLVNSNHSGNNSVSLCVDPVSNVSSVVCNVDVPVSVVSSVVSVVSVVPRPDADDPGADDDPDPVDDD